Protein 5J0F (pdb70)

InterPro domains:
  IPR001424 Superoxide dismutase, copper/zinc binding domain [PF00080] (15-150)
  IPR001424 Superoxide dismutase, copper/zinc binding domain [PR00068] (45-67)
  IPR001424 Superoxide dismutase, copper/zinc binding domain [PR00068] (81-90)
  IPR001424 Superoxide dismutase, copper/zinc binding domain [PR00068] (100-122)
  IPR001424 Superoxide dismutase, copper/zinc binding domain [PR00068] (125-151)
  IPR001424 Superoxide dismutase, copper/zinc binding domain [cd00305] (3-147)
  IPR018152 Superoxide dismutase, copper/zinc, binding site [PS00087] (45-55)
  IPR018152 Superoxide dismutase, copper/zinc, binding site [PS00332] (139-150)
  IPR024134 Superoxide dismutase (Cu/Zn) / superoxide dismutase copper chaperone [PTHR10003] (2-152)
  IPR036423 Superoxide dismutase-like, copper/zinc binding domain superfamily [G3DSA:2.60.40.200] (2-154)
  IPR036423 Superoxide dismutase-like, copper/zinc binding domain superfamily [SSF49329] (3-153)

Radius of gyration: 18.08 Å; Cα contacts (8 Å, |Δi|>4): 671; chains: 2; bounding box: 36×38×57 Å

GO terms:
  GO:0004784 superoxide dismutase activity (F, IDA)
  GO:0019430 removal of superoxide radicals (P, IDA)
  GO:0042803 protein homodimerization activity (F, IPI)
  GO:0005737 cytoplasm (C, IDA)
  GO:0005634 nucleus (C, IDA)
  GO:0043087 regulation of GTPase activity (P, IDA)
  GO:0031267 small GTPase binding (F, IDA)
  GO:0032930 positive regulation of superoxide anion generation (P, IDA)
  GO:0072593 reactive oxygen species metabolic process (P, IDA)
  GO:0005515 protein binding (F, IPI)
  GO:0005758 mitochondrial intermembrane space (C, IDA)
  GO:0005829 cytosol (C, TAS)
  GO:0005739 mitochondrion (C, HTP)
  GO:0005576 extracellular region (C, TAS)
  GO:0005758 mitochondrial intermembrane space (C, TAS)
  GO:0042802 identical protein binding (F, IPI)
  GO:0006801 superoxide metabolic process (P, IDA)
  GO:1902177 positive regulation of oxidative stress-induced intrinsic apoptotic signaling pathway (P, IMP)
  GO:0005654 nucleoplasm (C, IDA)
  GO:0005829 cytosol (C, IDA)

Foldseek 3Di:
DKFFFKFFAAQQQKTWDKGKDLVAFCADDRHQQQFKKWKFQDADDDPDTDIWIFGWHWDDDDDQKTKTKTWTDDPDQWTWIKIWIDDHHSGMIIITIMIGDGHGHIMGIITPPD/DWWPFWFFAAQQQKTWDKDKALPAFCADPRHLQQFKKWKFQDADDDDVTFIWIFGWHWDDDDPFKTKTKTWTDGPDQWTWIWIWIDGHGNGIIIITIMIGPGHGHIITITGPPD

Structure (mmCIF, N/CA/C/O backbone):
data_5J0F
#
_entry.id   5J0F
#
_cell.length_a   71.720
_cell.length_b   71.720
_cell.length_c   69.510
_cell.angle_alpha   90.000
_cell.angle_beta   90.000
_cell.angle_gamma   120.000
#
_symmetry.space_group_name_H-M   'P 65'
#
loop_
_entity.id
_entity.type
_entity.pdbx_description
1 polymer 'Superoxide dismutase [Cu-Zn],OXIDOREDUCTASE,Superoxide dismutase [Cu-Zn]'
2 non-polymer GLYCEROL
3 water water
#
loop_
_atom_site.group_PDB
_atom_site.id
_atom_site.type_symbol
_atom_site.label_atom_id
_atom_site.label_alt_id
_atom_site.label_comp_id
_atom_site.label_asym_id
_atom_site.label_entity_id
_atom_site.label_seq_id
_atom_site.pdbx_PDB_ins_code
_atom_site.Cartn_x
_atom_site.Cartn_y
_atom_site.Cartn_z
_atom_site.occupancy
_atom_site.B_iso_or_equiv
_atom_site.auth_seq_id
_atom_site.auth_comp_id
_atom_site.auth_asym_id
_atom_site.auth_atom_id
_atom_site.pdbx_PDB_model_num
ATOM 1 N N . ALA A 1 1 ? 35.757 5.722 -7.644 1.00 12.89 1 ALA A N 1
ATOM 2 C CA . ALA A 1 1 ? 35.664 4.444 -6.886 1.00 11.36 1 ALA A CA 1
ATOM 3 C C . ALA A 1 1 ? 34.203 4.035 -6.797 1.00 11.37 1 ALA A C 1
ATOM 4 O O . ALA A 1 1 ? 33.332 4.864 -7.100 1.00 13.87 1 ALA A O 1
ATOM 6 N N . GLY A 1 2 ? 33.909 2.827 -6.336 1.00 10.68 2 GLY A N 1
ATOM 7 C CA . GLY A 1 2 ? 32.604 2.4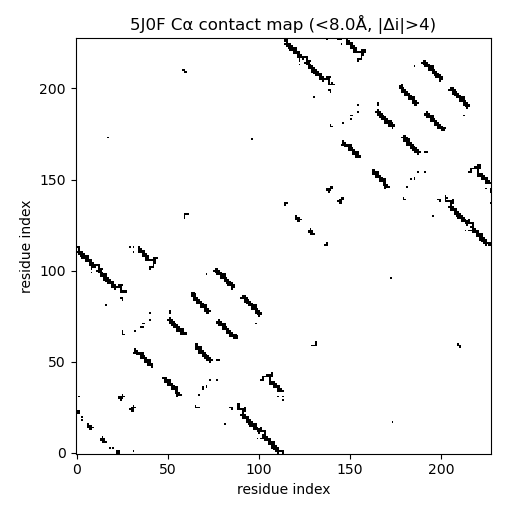64 -5.884 1.00 11.60 2 GLY A CA 1
ATOM 8 C C . GLY A 1 2 ? 32.006 1.238 -6.497 1.00 10.61 2 GLY A C 1
ATOM 9 O O . GLY A 1 2 ? 30.977 0.749 -6.001 1.00 11.64 2 GLY A O 1
ATOM 10 N N . ASP A 1 3 ? 32.556 0.705 -7.601 1.00 11.48 3 ASP A N 1
ATOM 11 C CA . ASP A 1 3 ? 31.993 -0.478 -8.168 1.00 12.21 3 ASP A CA 1
ATOM 12 C C . ASP A 1 3 ? 32.239 -1.658 -7.212 1.00 12.69 3 ASP A C 1
ATOM 13 O O . ASP A 1 3 ? 33.373 -1.866 -6.790 1.00 15.70 3 ASP A O 1
ATOM 18 N N . LEU A 1 4 ? 31.172 -2.371 -6.860 1.00 11.00 4 LEU A N 1
ATOM 19 C CA . LEU A 1 4 ? 31.243 -3.529 -5.969 1.00 11.86 4 LEU A CA 1
ATOM 20 C C . LEU A 1 4 ? 30.718 -4.788 -6.641 1.00 12.83 4 LEU A C 1
ATOM 21 O O . LEU A 1 4 ? 30.315 -5.701 -5.955 1.00 15.52 4 LEU A O 1
ATOM 26 N N . GLY A 1 5 ? 30.683 -4.839 -7.943 1.00 12.77 5 GLY A N 1
ATOM 27 C CA . GLY A 1 5 ? 30.281 -6.022 -8.658 1.00 14.06 5 GLY A CA 1
ATOM 28 C C . GLY A 1 5 ? 28.789 -6.291 -8.595 1.00 13.40 5 GLY A C 1
ATOM 29 O O . GLY A 1 5 ? 27.992 -5.360 -8.668 1.00 13.43 5 GLY A O 1
ATOM 30 N N . ASN A 1 6 ? 28.426 -7.548 -8.549 1.00 13.82 6 ASN A N 1
ATOM 31 C CA . ASN A 1 6 ? 27.093 -7.966 -8.409 1.00 13.03 6 ASN A CA 1
ATOM 32 C C . ASN A 1 6 ? 26.913 -8.786 -7.136 1.00 14.87 6 ASN A C 1
ATOM 33 O O . ASN A 1 6 ? 27.882 -9.465 -6.679 1.00 20.62 6 ASN A O 1
ATOM 38 N N . VAL A 1 7 ? 25.732 -8.709 -6.529 1.00 13.25 7 VAL A N 1
ATOM 39 C CA . VAL A 1 7 ? 25.334 -9.649 -5.487 1.00 14.05 7 VAL A CA 1
ATOM 40 C C . VAL A 1 7 ? 24.387 -10.692 -6.088 1.00 13.56 7 VAL A C 1
ATOM 41 O O . VAL A 1 7 ? 23.754 -10.421 -7.081 1.00 17.19 7 VAL A O 1
ATOM 45 N N . THR A 1 8 ? 24.253 -11.820 -5.444 1.00 13.99 8 THR A N 1
ATOM 46 C CA . THR A 1 8 ? 23.422 -12.900 -5.961 1.00 13.85 8 THR A CA 1
ATOM 47 C C . THR A 1 8 ? 22.338 -13.191 -4.941 1.00 13.32 8 THR A C 1
ATOM 48 O O . THR A 1 8 ? 22.619 -13.472 -3.769 1.00 14.57 8 THR A O 1
ATOM 52 N N . ALA A 1 9 ? 21.090 -13.039 -5.373 1.00 13.45 9 ALA A N 1
ATOM 53 C CA . ALA A 1 9 ? 19.948 -13.396 -4.549 1.00 13.06 9 ALA A CA 1
ATOM 54 C C . ALA A 1 9 ? 19.544 -14.815 -4.864 1.00 13.91 9 ALA A C 1
ATOM 55 O O . ALA A 1 9 ? 19.462 -15.215 -6.041 1.00 15.45 9 ALA A O 1
ATOM 57 N N . ASP A 1 10 ? 19.203 -15.553 -3.822 1.00 14.64 10 ASP A N 1
ATOM 58 C CA . ASP A 1 10 ? 18.696 -16.937 -3.949 1.00 15.30 10 ASP A CA 1
ATOM 59 C C . ASP A 1 10 ? 17.217 -16.949 -4.229 1.00 16.63 10 ASP A C 1
ATOM 60 O O . ASP A 1 10 ? 16.585 -15.946 -4.468 1.00 17.81 10 ASP A O 1
ATOM 65 N N . LYS A 1 11 ? 16.650 -18.164 -4.267 1.00 17.70 11 LYS A N 1
ATOM 66 C CA . LYS A 1 11 ? 15.268 -18.308 -4.589 1.00 22.43 11 LYS A CA 1
ATOM 67 C C . LYS A 1 11 ? 14.339 -17.719 -3.580 1.00 22.94 11 LYS A C 1
ATOM 68 O O . LYS A 1 11 ? 13.161 -17.443 -3.881 1.00 29.42 11 LYS A O 1
ATOM 74 N N . ASP A 1 12 ? 14.858 -17.533 -2.363 1.00 19.28 12 ASP A N 1
ATOM 75 C CA . ASP A 1 12 ? 14.130 -16.830 -1.285 1.00 20.53 12 ASP A CA 1
ATOM 76 C C . ASP A 1 12 ? 14.252 -15.318 -1.340 1.00 20.55 12 ASP A C 1
ATOM 77 O O . ASP A 1 12 ? 13.654 -14.622 -0.550 1.00 23.02 12 ASP A O 1
ATOM 82 N N . GLY A 1 13 ? 14.967 -14.805 -2.329 1.00 18.57 13 GLY A N 1
ATOM 83 C CA . GLY A 1 13 ? 15.201 -13.378 -2.480 1.00 18.12 13 GLY A CA 1
ATOM 84 C C . GLY A 1 13 ? 16.213 -12.746 -1.557 1.00 16.12 13 GLY A C 1
ATOM 85 O O . GLY A 1 13 ? 16.261 -11.546 -1.459 1.00 15.86 13 GLY A O 1
ATOM 86 N N . VAL A 1 14 ? 17.065 -13.610 -0.950 1.00 13.95 14 VAL A N 1
ATOM 87 C CA . VAL A 1 14 ? 18.105 -13.171 -0.026 1.00 14.10 14 VAL A CA 1
ATOM 88 C C . VAL A 1 14 ? 19.432 -13.196 -0.701 1.00 13.19 14 VAL A C 1
ATOM 89 O O . VAL A 1 14 ? 19.817 -14.200 -1.279 1.00 13.91 14 VAL A O 1
ATOM 93 N N . ALA A 1 15 ? 20.129 -12.061 -0.633 1.00 13.84 15 ALA A N 1
ATOM 94 C CA . ALA A 1 15 ? 21.553 -11.963 -1.073 1.00 13.37 15 ALA A CA 1
ATOM 95 C C . ALA A 1 15 ? 22.422 -11.736 0.140 1.00 13.60 15 ALA A C 1
ATOM 96 O O . ALA A 1 15 ? 22.342 -10.694 0.764 1.00 17.73 15 ALA A O 1
ATOM 98 N N . ASP A 1 16 ? 23.277 -12.678 0.468 1.00 14.49 16 ASP A N 1
ATOM 99 C CA . ASP A 1 16 ? 24.278 -12.532 1.460 1.00 13.20 16 ASP A CA 1
ATOM 100 C C . ASP A 1 16 ? 25.497 -11.967 0.801 1.00 13.73 16 ASP A C 1
ATOM 101 O O . ASP A 1 16 ? 25.921 -12.422 -0.228 1.00 17.67 16 ASP A O 1
ATOM 106 N N . VAL A 1 17 ? 26.103 -10.975 1.427 1.00 11.91 17 VAL A N 1
ATOM 107 C CA . VAL A 1 17 ? 27.189 -10.204 0.868 1.00 12.11 17 VAL A CA 1
ATOM 108 C C . VAL A 1 17 ? 28.390 -10.373 1.688 1.00 11.66 17 VAL A C 1
ATOM 109 O O . VAL A 1 17 ? 28.400 -10.145 2.896 1.00 11.63 17 VAL A O 1
ATOM 113 N N . SER A 1 18 ? 29.423 -10.658 0.955 1.00 15.27 18 SER A N 1
ATOM 114 C CA . SER A 1 18 ? 30.653 -10.714 1.553 1.00 15.35 18 SER A CA 1
ATOM 115 C C . SER A 1 18 ? 31.738 -10.330 0.475 1.00 16.26 18 SER A C 1
ATOM 116 O O . SER A 1 18 ? 32.013 -11.117 -0.464 1.00 21.01 18 SER A O 1
ATOM 119 N N . ILE A 1 19 ? 32.348 -9.179 0.556 1.00 13.61 19 ILE A N 1
ATOM 120 C CA . ILE A 1 19 ? 33.205 -8.613 -0.520 1.00 14.31 19 ILE A CA 1
ATOM 121 C C . ILE A 1 19 ? 34.450 -8.016 0.317 1.00 13.64 19 ILE A C 1
ATOM 122 O O . ILE A 1 19 ? 34.344 -7.504 1.493 1.00 15.15 19 ILE A O 1
ATOM 127 N N . GLU A 1 20 ? 35.628 -7.936 -0.286 1.00 13.89 20 GLU A N 1
ATOM 128 C CA . GLU A 1 20 ? 36.693 -6.996 0.080 1.00 14.16 20 GLU A CA 1
ATOM 129 C C . GLU A 1 20 ? 37.012 -6.141 -1.171 1.00 13.48 20 GLU A C 1
ATOM 130 O O . GLU A 1 20 ? 37.095 -6.656 -2.279 1.00 16.90 20 GLU A O 1
ATOM 136 N N . ASP A 1 21 ? 37.148 -4.857 -0.955 1.00 11.46 21 ASP A N 1
ATOM 137 C CA . ASP A 1 21 ? 37.493 -3.943 -2.033 1.00 11.20 21 ASP A CA 1
ATOM 138 C C . ASP A 1 21 ? 38.551 -2.981 -1.524 1.00 10.69 21 ASP A C 1
ATOM 139 O O . ASP A 1 21 ? 38.444 -2.415 -0.439 1.00 12.37 21 ASP A O 1
ATOM 144 N N . SER A 1 22 ? 39.532 -2.708 -2.396 1.00 12.28 22 SER A N 1
ATOM 145 C CA . SER A 1 22 ? 40.643 -1.804 -2.033 1.00 12.43 22 SER A CA 1
ATOM 146 C C . SER A 1 22 ? 40.714 -0.529 -2.873 1.00 10.93 22 SER A C 1
ATOM 147 O O . SER A 1 22 ? 41.648 0.239 -2.736 1.00 12.52 22 SER A O 1
ATOM 150 N N . VAL A 1 23 ? 39.701 -0.312 -3.717 1.00 10.21 23 VAL A N 1
ATOM 151 C CA . VAL A 1 23 ? 39.563 0.907 -4.442 1.00 9.96 23 VAL A CA 1
ATOM 152 C C . VAL A 1 23 ? 38.780 1.919 -3.644 1.00 9.96 23 VAL A C 1
ATOM 153 O O . VAL A 1 23 ? 39.181 3.073 -3.558 1.00 12.90 23 VAL A O 1
ATOM 157 N N . ILE A 1 24 ? 37.678 1.502 -3.008 1.00 9.89 24 ILE A N 1
ATOM 158 C CA . ILE A 1 24 ? 36.991 2.336 -2.053 1.00 9.75 24 ILE A CA 1
ATOM 159 C C . ILE A 1 24 ? 37.811 2.499 -0.755 1.00 10.06 24 ILE A C 1
ATOM 160 O O . ILE A 1 24 ? 38.703 1.685 -0.440 1.00 10.94 24 ILE A O 1
ATOM 165 N N . SER A 1 25 ? 37.508 3.562 -0.014 1.00 8.93 25 SER A N 1
ATOM 166 C CA . SER A 1 25 ? 38.090 3.811 1.289 1.00 8.85 25 SER A CA 1
ATOM 167 C C . SER A 1 25 ? 37.032 4.426 2.211 1.00 9.03 25 SER A C 1
ATOM 168 O O . SER A 1 25 ? 36.133 5.118 1.709 1.00 9.54 25 SER A O 1
ATOM 171 N N . LEU A 1 26 ? 37.170 4.199 3.508 1.00 10.17 26 LEU A N 1
ATOM 172 C CA . LEU A 1 26 ? 36.373 4.916 4.518 1.00 10.37 26 LEU A CA 1
ATOM 173 C C . LEU A 1 26 ? 37.148 6.093 5.108 1.00 11.70 26 LEU A C 1
ATOM 174 O O . LEU A 1 26 ? 36.668 6.662 6.083 1.00 15.37 26 LEU A O 1
ATOM 179 N N . SER A 1 27 ? 38.316 6.420 4.532 1.00 11.94 27 SER A N 1
ATOM 180 C CA . SER A 1 27 ? 39.236 7.358 5.087 1.00 13.19 27 SER A CA 1
ATOM 181 C C . SER A 1 27 ? 39.923 8.078 3.966 1.00 15.03 27 SER A C 1
ATOM 182 O O . SER A 1 27 ? 39.539 7.980 2.825 1.00 12.77 27 SER A O 1
ATOM 185 N N . GLY A 1 28 ? 41.006 8.781 4.279 1.00 19.29 28 GLY A N 1
ATOM 186 C CA . GLY A 1 28 ? 41.762 9.535 3.297 1.00 17.65 28 GLY A CA 1
ATOM 187 C C . GLY A 1 28 ? 40.918 10.684 2.781 1.00 16.47 28 GLY A C 1
ATOM 188 O O . GLY A 1 28 ? 40.042 11.135 3.483 1.00 19.98 28 GLY A O 1
ATOM 189 N N . ASP A 1 29 ? 41.206 11.213 1.575 1.00 15.91 29 ASP A N 1
ATOM 190 C CA . ASP A 1 29 ? 40.503 12.375 1.075 1.00 17.38 29 ASP A CA 1
ATOM 191 C C . ASP A 1 29 ? 39.380 12.111 0.166 1.00 17.40 29 ASP A C 1
ATOM 192 O O . ASP A 1 29 ? 38.812 13.037 -0.292 1.00 19.90 29 ASP A O 1
ATOM 197 N N . HIS A 1 30 ? 39.023 10.832 -0.085 1.00 15.32 30 HIS A N 1
ATOM 198 C CA . HIS A 1 30 ? 37.985 10.400 -1.031 1.00 13.47 30 HIS A CA 1
ATOM 199 C C . HIS A 1 30 ? 37.092 9.289 -0.363 1.00 13.17 30 HIS A C 1
ATOM 200 O O . HIS A 1 30 ? 36.591 8.358 -0.973 1.00 15.68 30 HIS A O 1
ATOM 207 N N . SER A 1 31 ? 36.815 9.451 0.909 1.00 11.48 31 SER A N 1
ATOM 208 C CA . SER A 1 31 ? 36.008 8.525 1.676 1.00 11.61 31 SER A CA 1
ATOM 209 C C . SER A 1 31 ? 34.612 8.370 1.102 1.00 11.96 31 SER A C 1
ATOM 210 O O . SER A 1 31 ? 33.958 9.352 0.690 1.00 12.49 31 SER A O 1
ATOM 213 N N . ILE A 1 32 ? 34.061 7.139 1.138 1.00 10.45 32 ILE A N 1
ATOM 214 C CA . ILE A 1 32 ? 32.693 6.898 0.746 1.00 9.90 32 ILE A CA 1
ATOM 215 C C . ILE A 1 32 ? 31.660 7.171 1.871 1.00 9.40 32 ILE A C 1
ATOM 216 O O . ILE A 1 32 ? 30.477 7.033 1.634 1.00 9.51 32 ILE A O 1
ATOM 221 N N . ILE A 1 33 ? 32.117 7.558 3.049 1.00 9.47 33 ILE A N 1
ATOM 222 C CA . ILE A 1 33 ? 31.174 7.930 4.092 1.00 10.22 33 ILE A CA 1
ATOM 223 C C . ILE A 1 33 ? 30.317 9.078 3.575 1.00 9.54 33 ILE A C 1
ATOM 224 O O . ILE A 1 33 ? 30.792 10.061 3.043 1.00 10.85 33 ILE A O 1
ATOM 229 N N . GLY A 1 34 ? 28.998 8.931 3.721 1.00 9.04 34 GLY A N 1
ATOM 230 C CA . GLY A 1 34 ? 28.069 9.923 3.219 1.00 9.86 34 GLY A CA 1
ATOM 231 C C . GLY A 1 34 ? 27.610 9.719 1.777 1.00 9.08 34 GLY A C 1
ATOM 232 O O . GLY A 1 34 ? 26.746 10.446 1.334 1.00 10.26 34 GLY A O 1
ATOM 233 N N . ARG A 1 35 ? 28.226 8.768 1.072 1.00 8.95 35 ARG A N 1
ATOM 234 C CA . ARG A 1 35 ? 27.742 8.394 -0.233 1.00 8.94 35 ARG A CA 1
ATOM 235 C C . ARG A 1 35 ? 26.599 7.432 -0.124 1.00 8.82 35 ARG A C 1
ATOM 236 O O . ARG A 1 35 ? 26.416 6.760 0.884 1.00 10.27 35 ARG A O 1
ATOM 244 N N . THR A 1 36 ? 25.846 7.247 -1.211 1.00 9.33 36 THR A N 1
ATOM 245 C CA . THR A 1 36 ? 24.705 6.350 -1.260 1.00 9.37 36 THR A CA 1
ATOM 246 C C . THR A 1 36 ? 25.093 5.023 -1.917 1.00 9.31 36 THR A C 1
ATOM 247 O O . THR A 1 36 ? 25.594 5.002 -3.034 1.00 11.01 36 THR A O 1
ATOM 251 N N . LEU A 1 37 ? 24.865 3.945 -1.188 1.00 8.51 37 LEU A N 1
ATOM 252 C CA . LEU A 1 37 ? 24.982 2.596 -1.687 1.00 8.53 37 LEU A CA 1
ATOM 253 C C . LEU A 1 37 ? 23.684 2.246 -2.439 1.00 9.25 37 LEU A C 1
ATOM 254 O O . LEU A 1 37 ? 22.581 2.465 -1.909 1.00 10.05 37 LEU A O 1
ATOM 259 N N . VAL A 1 38 ? 23.813 1.613 -3.607 1.00 9.26 38 VAL A N 1
ATOM 260 C CA . VAL A 1 38 ? 22.684 1.224 -4.404 1.00 10.29 38 VAL A CA 1
ATOM 261 C C . VAL A 1 38 ? 22.761 -0.258 -4.832 1.00 10.59 38 VAL A C 1
ATOM 262 O O . VAL A 1 38 ? 23.860 -0.786 -5.094 1.00 11.62 38 VAL A O 1
ATOM 266 N N . VAL A 1 39 ? 21.588 -0.853 -4.932 1.00 11.03 39 VAL A N 1
ATOM 267 C CA . VAL A 1 39 ? 21.443 -2.160 -5.536 1.00 12.03 39 VAL A CA 1
ATOM 268 C C . VAL A 1 39 ? 20.357 -2.065 -6.595 1.00 11.99 39 VAL A C 1
ATOM 269 O O . VAL A 1 39 ? 19.281 -1.507 -6.396 1.00 12.38 39 VAL A O 1
ATOM 273 N N . HIS A 1 40 ? 20.638 -2.649 -7.766 1.00 12.52 40 HIS A N 1
ATOM 274 C CA . HIS A 1 40 ? 19.586 -2.712 -8.798 1.00 14.11 40 HIS A CA 1
ATOM 275 C C . HIS A 1 40 ? 18.540 -3.720 -8.353 1.00 17.26 40 HIS A C 1
ATOM 276 O O . HIS A 1 40 ? 18.891 -4.883 -8.107 1.00 17.70 40 HIS A O 1
ATOM 283 N N . GLU A 1 41 ? 17.264 -3.341 -8.408 1.00 16.46 41 GLU A N 1
ATOM 284 C CA . GLU A 1 41 ? 16.218 -4.288 -8.143 1.00 17.53 41 GLU A CA 1
ATOM 285 C C . GLU A 1 41 ? 15.963 -5.223 -9.311 1.00 18.85 41 GLU A C 1
ATOM 286 O O . GLU A 1 41 ? 15.490 -6.329 -9.113 1.00 19.23 41 GLU A O 1
ATOM 292 N N . LYS A 1 42 ? 16.248 -4.819 -10.541 1.00 18.32 42 LYS A N 1
ATOM 293 C CA . LYS A 1 42 ? 16.094 -5.738 -11.689 1.00 19.96 42 LYS A CA 1
ATOM 294 C C . LYS A 1 42 ? 17.323 -6.666 -11.662 1.00 19.02 42 LYS A C 1
ATOM 295 O O . LYS A 1 42 ? 18.463 -6.208 -11.518 1.00 21.84 42 LYS A O 1
ATOM 301 N N . ALA A 1 43 ? 17.047 -7.948 -11.886 1.00 19.68 43 ALA A N 1
ATOM 302 C CA . ALA A 1 43 ? 18.108 -8.944 -11.979 1.00 20.45 43 ALA A CA 1
ATOM 303 C C . ALA A 1 43 ? 18.763 -8.842 -13.362 1.00 21.71 43 ALA A C 1
ATOM 304 O O . ALA A 1 43 ? 18.085 -8.538 -14.341 1.00 24.76 43 ALA A O 1
ATOM 306 N N . GLY A 1 44 ? 20.081 -9.057 -13.428 1.00 21.32 44 GLY A N 1
ATOM 307 C CA . GLY A 1 44 ? 20.814 -9.065 -14.671 1.00 25.87 44 GLY A CA 1
ATOM 308 C C . GLY A 1 44 ? 21.138 -7.679 -15.194 1.00 26.46 44 GLY A C 1
ATOM 309 O O . GLY A 1 44 ? 20.990 -6.668 -14.484 1.00 31.02 44 GLY A O 1
ATOM 310 N N . ALA A 1 45 ? 21.583 -7.637 -16.444 1.00 29.78 45 ALA A N 1
ATOM 311 C CA . ALA A 1 45 ? 22.289 -6.476 -17.004 1.00 33.04 45 ALA A CA 1
ATOM 312 C C . ALA A 1 45 ? 21.379 -5.436 -17.648 1.00 35.34 45 ALA A C 1
ATOM 313 O O . ALA A 1 45 ? 21.870 -4.386 -18.106 1.00 38.49 45 ALA A O 1
ATOM 315 N N . GLY A 1 46 ? 20.067 -5.710 -17.672 1.00 38.48 46 GLY A N 1
ATOM 316 C CA . GLY A 1 46 ? 19.109 -4.893 -18.465 1.00 29.93 46 GLY A CA 1
ATOM 317 C C . GLY A 1 46 ? 18.943 -3.482 -17.911 1.00 34.86 46 GLY A C 1
ATOM 318 O O . GLY A 1 46 ? 19.144 -3.222 -16.701 1.00 33.26 46 GLY A O 1
ATOM 319 N N . ALA A 1 47 ? 18.598 -2.535 -18.785 1.00 34.83 47 ALA A N 1
ATOM 320 C CA . ALA A 1 47 ? 18.366 -1.119 -18.412 1.00 33.60 47 ALA A CA 1
ATOM 321 C C . ALA A 1 47 ? 17.021 -0.981 -17.695 1.00 33.76 47 ALA A C 1
ATOM 322 O O . ALA A 1 47 ? 16.172 -1.910 -17.781 1.00 38.19 47 ALA A O 1
ATOM 324 N N . GLY A 1 48 ? 16.837 0.148 -16.984 1.00 38.94 48 GLY A N 1
ATOM 325 C CA . GLY A 1 48 ? 15.526 0.500 -16.396 1.00 43.87 48 GLY A CA 1
ATOM 326 C C . GLY A 1 48 ? 15.218 -0.085 -15.029 1.00 32.45 48 GLY A C 1
ATOM 327 O O . GLY A 1 48 ? 14.066 -0.114 -14.572 1.00 37.85 48 GLY A O 1
ATOM 328 N N . SER A 1 49 ? 16.249 -0.538 -14.335 1.00 29.03 49 SER A N 1
ATOM 329 C CA . SER A 1 49 ? 16.049 -1.014 -13.012 1.00 25.58 49 SER A CA 1
ATOM 330 C C . SER A 1 49 ? 15.598 0.050 -12.026 1.00 21.42 49 SER A C 1
ATOM 331 O O . SER A 1 49 ? 16.106 1.171 -11.913 1.00 27.58 49 SER A O 1
ATOM 334 N N . ARG A 1 50 ? 14.716 -0.322 -11.112 1.00 25.74 50 ARG A N 1
ATOM 335 C CA . ARG A 1 50 ? 14.527 0.539 -9.978 1.00 22.38 50 ARG A CA 1
ATOM 336 C C . ARG A 1 50 ? 15.739 0.311 -9.045 1.00 18.83 50 ARG A C 1
ATOM 337 O O . ARG A 1 50 ? 16.430 -0.725 -9.176 1.00 18.67 50 ARG A O 1
ATOM 345 N N . LEU A 1 51 ? 15.963 1.188 -8.088 1.00 18.36 51 LEU A N 1
ATOM 346 C CA . LEU A 1 51 ? 17.114 1.067 -7.146 1.00 15.61 51 LEU A CA 1
ATOM 347 C C . LEU A 1 51 ? 16.612 0.931 -5.749 1.00 16.01 51 LEU A C 1
ATOM 348 O O . LEU A 1 51 ? 15.677 1.675 -5.352 1.00 20.16 51 LEU A O 1
ATOM 353 N N . ALA A 1 52 ? 17.249 0.110 -4.931 1.00 13.03 52 ALA A N 1
ATOM 354 C CA . ALA A 1 52 ? 17.145 0.221 -3.447 1.00 13.05 52 ALA A CA 1
ATOM 355 C C . ALA A 1 52 ? 18.449 0.880 -3.048 1.00 11.88 52 ALA A C 1
ATOM 356 O O . ALA A 1 52 ? 19.500 0.666 -3.621 1.00 13.91 52 ALA A O 1
ATOM 358 N N . SER A 1 53 ? 18.379 1.717 -2.005 1.00 11.11 53 SER A N 1
ATOM 359 C CA . SER A 1 53 ? 19.509 2.562 -1.665 1.00 11.13 53 SER A CA 1
ATOM 360 C C . SER A 1 53 ? 19.540 2.905 -0.204 1.00 10.07 53 SER A C 1
ATOM 361 O O . SER A 1 53 ? 18.517 2.839 0.490 1.00 11.36 53 SER A O 1
ATOM 364 N N . GLY A 1 54 ? 20.688 3.341 0.252 1.00 10.48 54 GLY A N 1
ATOM 365 C CA . GLY A 1 54 ? 20.832 3.870 1.580 1.00 10.46 54 GLY A CA 1
ATOM 366 C C . GLY A 1 54 ? 22.154 4.623 1.680 1.00 9.26 54 GLY A C 1
ATOM 367 O O . GLY A 1 54 ? 23.131 4.257 1.070 1.00 9.77 54 GLY A O 1
ATOM 368 N N . VAL A 1 55 ? 22.159 5.625 2.547 1.00 9.13 55 VAL A N 1
ATOM 369 C CA . VAL A 1 55 ? 23.364 6.428 2.773 1.00 8.92 55 VAL A CA 1
ATOM 370 C C . VAL A 1 55 ? 24.320 5.696 3.705 1.00 8.55 55 VAL A C 1
ATOM 371 O O . VAL A 1 55 ? 23.911 5.116 4.710 1.00 10.25 55 VAL A O 1
ATOM 375 N N . ILE A 1 56 ? 25.594 5.715 3.381 1.00 8.47 56 ILE A N 1
ATOM 376 C CA . ILE A 1 56 ? 26.617 5.073 4.186 1.00 8.34 56 ILE A CA 1
ATOM 377 C C . ILE A 1 56 ? 26.941 5.972 5.399 1.00 8.98 56 ILE A C 1
ATOM 378 O O . ILE A 1 56 ? 27.476 7.078 5.243 1.00 10.80 56 ILE A O 1
ATOM 383 N N . GLY A 1 57 ? 26.545 5.530 6.581 1.00 8.46 57 GLY A N 1
ATOM 384 C CA . GLY A 1 57 ? 26.686 6.300 7.788 1.00 8.90 57 GLY A CA 1
ATOM 385 C C . GLY A 1 57 ? 27.801 5.778 8.662 1.00 10.03 57 GLY A C 1
ATOM 386 O O . GLY A 1 57 ? 28.080 4.575 8.740 1.00 13.13 57 GLY A O 1
ATOM 387 N N . ILE A 1 58 ? 28.446 6.664 9.382 1.00 9.90 58 ILE A N 1
ATOM 388 C CA . ILE A 1 58 ? 29.501 6.307 10.304 1.00 10.42 58 ILE A CA 1
ATOM 389 C C . ILE A 1 58 ? 28.947 5.555 11.454 1.00 10.75 58 ILE A C 1
ATOM 390 O O . ILE A 1 58 ? 27.922 5.944 12.085 1.00 13.31 58 ILE A O 1
ATOM 395 N N . ALA A 1 59 ? 29.638 4.511 11.848 1.00 12.23 59 ALA A N 1
ATOM 396 C CA . ALA A 1 59 ? 29.373 3.815 13.104 1.00 15.10 59 ALA A CA 1
ATOM 397 C C . ALA A 1 59 ? 30.598 3.986 14.050 1.00 16.39 59 ALA A C 1
ATOM 398 O O . ALA A 1 59 ? 31.693 4.017 13.576 1.00 20.00 59 ALA A O 1
ATOM 400 N N . GLN A 1 60 ? 30.373 4.193 15.335 1.00 20.06 60 GLN A N 1
ATOM 401 C CA . GLN A 1 60 ? 31.559 4.200 16.305 1.00 22.56 60 GLN A CA 1
ATOM 402 C C . GLN A 1 60 ? 32.542 2.970 16.150 1.00 28.99 60 GLN A C 1
ATOM 403 O O . GLN A 1 60 ? 32.165 1.833 16.082 1.00 28.63 60 GLN A O 1
ATOM 409 N N . ALA A 1 61 ? 33.832 3.285 16.039 1.00 29.73 61 ALA A N 1
ATOM 410 C CA . ALA A 1 61 ? 34.871 2.211 15.958 1.00 28.09 61 ALA A CA 1
ATOM 411 C C . ALA A 1 61 ? 36.104 2.531 16.839 1.00 41.43 61 ALA A C 1
ATOM 412 O O . ALA A 1 61 ? 35.932 3.006 17.969 1.00 51.60 61 ALA A O 1
ATOM 414 N N . GLY A 1 62 ? 37.329 2.246 16.329 1.00 60.75 62 GLY A N 1
ATOM 415 C CA . GLY A 1 62 ? 38.630 2.565 17.000 1.00 64.64 62 GLY A CA 1
ATOM 416 C C . GLY A 1 62 ? 39.474 3.689 16.357 1.00 73.03 62 GLY A C 1
ATOM 417 O O . GLY A 1 62 ? 38.947 4.806 16.114 1.00 80.76 62 GLY A O 1
ATOM 418 N N . ALA A 1 63 ? 40.745 3.358 16.035 1.00 65.88 63 ALA A N 1
ATOM 419 C CA . ALA A 1 63 ? 41.917 4.299 15.902 1.00 48.98 63 ALA A CA 1
ATOM 420 C C . ALA A 1 63 ? 42.753 4.032 14.622 1.00 44.12 63 ALA A C 1
ATOM 421 O O . ALA A 1 63 ? 43.578 3.088 14.562 1.00 55.26 63 ALA A O 1
ATOM 423 N N . GLY A 1 64 ? 42.556 4.878 13.615 1.00 34.01 64 GLY A N 1
ATOM 424 C CA . GLY A 1 64 ? 42.869 4.523 12.229 1.00 35.88 64 GLY A CA 1
ATOM 425 C C . GLY A 1 64 ? 41.835 3.584 11.655 1.00 28.74 64 GLY A C 1
ATOM 426 O O . GLY A 1 64 ? 41.814 3.425 10.408 1.00 36.24 64 GLY A O 1
ATOM 427 N N . ALA A 1 65 ? 40.948 2.968 12.519 1.00 28.40 65 ALA A N 1
ATOM 428 C CA . ALA A 1 65 ? 39.880 2.112 12.031 1.00 24.29 65 ALA A CA 1
ATOM 429 C C . ALA A 1 65 ? 38.618 2.879 11.885 1.00 20.82 65 ALA A C 1
ATOM 430 O O . ALA A 1 65 ? 38.353 3.873 12.579 1.00 22.07 65 ALA A O 1
ATOM 432 N N . THR A 1 66 ? 37.781 2.328 11.020 1.00 20.06 66 THR A N 1
ATOM 433 C CA . THR A 1 66 ? 36.513 2.985 10.718 1.00 16.60 66 THR A CA 1
ATOM 434 C C . THR A 1 66 ? 35.532 1.880 10.404 1.00 12.06 66 THR A C 1
ATOM 435 O O . THR A 1 66 ? 35.846 0.907 9.728 1.00 12.67 66 THR A O 1
ATOM 439 N N . LYS A 1 67 ? 34.309 2.109 10.830 1.00 13.15 67 LYS A N 1
ATOM 440 C CA . LYS A 1 67 ? 33.194 1.248 10.515 1.00 13.24 67 LYS A CA 1
ATOM 441 C C . LYS A 1 67 ? 32.064 2.114 10.031 1.00 11.51 67 LYS A C 1
ATOM 442 O O . LYS A 1 67 ? 31.886 3.208 10.543 1.00 14.49 67 LYS A O 1
ATOM 448 N N . ALA A 1 68 ? 31.259 1.586 9.108 1.00 10.33 68 ALA A N 1
ATOM 449 C CA . ALA A 1 68 ? 30.129 2.311 8.575 1.00 9.94 68 ALA A CA 1
ATOM 450 C C . ALA A 1 68 ? 29.022 1.312 8.228 1.00 9.35 68 ALA A C 1
ATOM 451 O O . ALA A 1 68 ? 29.264 0.128 8.116 1.00 10.28 68 ALA A O 1
ATOM 453 N N . VAL A 1 69 ? 27.813 1.815 8.077 1.00 9.46 69 VAL A N 1
ATOM 454 C CA . VAL A 1 69 ? 26.655 0.994 7.829 1.00 9.37 69 VAL A CA 1
ATOM 455 C C . VAL A 1 69 ? 25.716 1.730 6.869 1.00 8.62 69 VAL A C 1
ATOM 456 O O . VAL A 1 69 ? 25.474 2.920 7.037 1.00 9.58 69 VAL A O 1
ATOM 460 N N . ALA A 1 70 ? 25.189 1.013 5.883 1.00 8.95 70 ALA A N 1
ATOM 461 C CA . ALA A 1 70 ? 24.116 1.519 5.019 1.00 8.79 70 ALA A CA 1
ATOM 462 C C . ALA A 1 70 ? 22.900 0.654 5.248 1.00 9.08 70 ALA A C 1
ATOM 463 O O . ALA A 1 70 ? 22.962 -0.584 5.115 1.00 9.94 70 ALA A O 1
ATOM 465 N N . VAL A 1 71 ? 21.762 1.300 5.498 1.00 10.06 71 VAL A N 1
ATOM 466 C CA . VAL A 1 71 ? 20.469 0.648 5.588 1.00 10.73 71 VAL A CA 1
ATOM 467 C C . VAL A 1 71 ? 19.797 0.831 4.247 1.00 10.32 71 VAL A C 1
ATOM 468 O O . VAL A 1 71 ? 19.490 1.944 3.828 1.00 12.13 71 VAL A O 1
ATOM 472 N N . LEU A 1 72 ? 19.625 -0.263 3.506 1.00 12.64 72 LEU A N 1
ATOM 473 C CA . LEU A 1 72 ? 19.054 -0.188 2.163 1.00 13.01 72 LEU A CA 1
ATOM 474 C C . LEU A 1 72 ? 17.555 -0.305 2.230 1.00 13.59 72 LEU A C 1
ATOM 475 O O . LEU A 1 72 ? 17.013 -1.161 2.915 1.00 15.26 72 LEU A O 1
ATOM 480 N N . LYS A 1 73 ? 16.878 0.550 1.488 1.00 13.67 73 LYS A N 1
ATOM 481 C CA . LYS A 1 73 ? 15.429 0.516 1.372 1.00 16.05 73 LYS A CA 1
ATOM 482 C C . LYS A 1 73 ? 15.068 0.722 -0.065 1.00 15.95 73 LYS A C 1
ATOM 483 O O . LYS A 1 73 ? 15.622 1.589 -0.752 1.00 15.64 73 LYS A O 1
ATOM 489 N N . GLY A 1 74 ? 14.191 -0.182 -0.537 1.00 19.43 74 GLY A N 1
ATOM 490 C CA . GLY A 1 74 ? 13.630 -0.110 -1.861 1.00 21.31 74 GLY A CA 1
ATOM 491 C C . GLY A 1 74 ? 12.154 -0.390 -1.817 1.00 23.55 74 GLY A C 1
ATOM 492 O O . GLY A 1 74 ? 11.474 -0.203 -0.774 1.00 35.82 74 GLY A O 1
ATOM 493 N N . ASP A 1 75 ? 11.650 -0.769 -2.986 1.00 24.52 75 ASP A N 1
ATOM 494 C CA . ASP A 1 75 ? 10.221 -1.027 -3.247 1.00 25.26 75 ASP A CA 1
ATOM 495 C C . ASP A 1 75 ? 9.797 -2.380 -2.655 1.00 32.68 75 ASP A C 1
ATOM 496 O O . ASP A 1 75 ? 10.580 -3.365 -2.612 1.00 30.09 75 ASP A O 1
ATOM 501 N N . GLY A 1 76 ? 8.544 -2.384 -2.213 1.00 39.56 76 GLY A N 1
ATOM 502 C CA . GLY A 1 76 ? 7.911 -3.562 -1.620 1.00 39.31 76 GLY A CA 1
ATOM 503 C C . GLY A 1 76 ? 8.824 -4.152 -0.553 1.00 31.50 76 GLY A C 1
ATOM 504 O O . GLY A 1 76 ? 9.229 -3.453 0.392 1.00 39.68 76 GLY A O 1
ATOM 505 N N . PRO A 1 77 ? 9.239 -5.406 -0.740 1.00 32.71 77 PRO A N 1
ATOM 506 C CA . PRO A 1 77 ? 9.969 -6.018 0.355 1.00 27.39 77 PRO A CA 1
ATOM 507 C C . PRO A 1 77 ? 11.510 -5.755 0.308 1.00 28.36 77 PRO A C 1
ATOM 508 O O . PRO A 1 77 ? 12.150 -6.327 1.134 1.00 27.97 77 PRO A O 1
ATOM 512 N N . VAL A 1 78 ? 12.072 -4.939 -0.588 1.00 28.43 78 VAL A N 1
ATOM 513 C CA . VAL A 1 78 ? 13.549 -4.853 -0.633 1.00 20.04 78 VAL A CA 1
ATOM 514 C C . VAL A 1 78 ? 14.106 -4.037 0.528 1.00 19.19 78 VAL A C 1
ATOM 515 O O . VAL A 1 78 ? 13.819 -2.845 0.686 1.00 22.59 78 VAL A O 1
ATOM 519 N N . GLN A 1 79 ? 14.982 -4.674 1.287 1.00 16.62 79 GLN A N 1
ATOM 520 C CA . GLN A 1 79 ? 15.589 -4.023 2.409 1.00 17.09 79 GLN A CA 1
ATOM 521 C C . GLN A 1 79 ? 16.842 -4.790 2.814 1.00 13.75 79 GLN A C 1
ATOM 522 O O . GLN A 1 79 ? 16.919 -6.010 2.644 1.00 15.41 79 GLN A O 1
ATOM 528 N N . GLY A 1 80 ? 17.812 -4.104 3.370 1.00 12.51 80 GLY A N 1
ATOM 529 C CA . GLY A 1 80 ? 18.965 -4.763 3.895 1.00 14.59 80 GLY A CA 1
ATOM 530 C C . GLY A 1 80 ? 19.851 -3.903 4.719 1.00 10.85 80 GLY A C 1
ATOM 531 O O . GLY A 1 80 ? 19.563 -2.724 4.891 1.00 12.79 80 GLY A O 1
ATOM 532 N N . ILE A 1 81 ? 20.896 -4.488 5.248 1.00 10.80 81 ILE A N 1
ATOM 533 C CA . ILE A 1 81 ? 21.903 -3.799 6.063 1.00 10.93 81 ILE A CA 1
ATOM 534 C C . ILE A 1 81 ? 23.251 -4.259 5.557 1.00 10.35 81 ILE A C 1
ATOM 535 O O . ILE A 1 81 ? 23.531 -5.438 5.507 1.00 12.10 81 ILE A O 1
ATOM 540 N N . ILE A 1 82 ? 24.079 -3.300 5.173 1.00 8.76 82 ILE A N 1
ATOM 541 C CA . ILE A 1 82 ? 25.417 -3.544 4.683 1.00 8.81 82 ILE A CA 1
ATOM 542 C C . ILE A 1 82 ? 26.408 -2.802 5.548 1.00 8.31 82 ILE A C 1
ATOM 543 O O . ILE A 1 82 ? 26.329 -1.556 5.697 1.00 9.10 82 ILE A O 1
ATOM 548 N N . ASN A 1 83 ? 27.383 -3.517 6.088 1.00 8.34 83 ASN A N 1
ATOM 549 C CA . ASN A 1 83 ? 28.448 -3.030 6.917 1.00 8.52 83 ASN A CA 1
ATOM 550 C C . ASN A 1 83 ? 29.747 -2.852 6.092 1.00 8.76 83 ASN A C 1
ATOM 551 O O . ASN A 1 83 ? 30.012 -3.651 5.191 1.00 9.44 83 ASN A O 1
ATOM 556 N N . PHE A 1 84 ? 30.518 -1.835 6.482 1.00 9.19 84 PHE A N 1
ATOM 557 C CA . PHE A 1 84 ? 31.822 -1.560 5.896 1.00 9.48 84 PHE A CA 1
ATOM 558 C C . PHE A 1 84 ? 32.831 -1.418 7.026 1.00 9.65 84 PHE A C 1
ATOM 559 O O . PHE A 1 84 ? 32.551 -0.734 8.012 1.00 11.41 84 PHE A O 1
ATOM 567 N N . GLU A 1 85 ? 33.995 -2.031 6.869 1.00 9.77 85 GLU A N 1
ATOM 568 C CA . GLU A 1 85 ? 35.026 -1.909 7.896 1.00 9.98 85 GLU A CA 1
ATOM 569 C C . GLU A 1 85 ? 36.382 -1.731 7.253 1.00 10.35 85 GLU A C 1
ATOM 570 O O . GLU A 1 85 ? 36.710 -2.427 6.312 1.00 11.39 85 GLU A O 1
ATOM 576 N N . GLN A 1 86 ? 37.215 -0.872 7.835 1.00 10.28 86 GLN A N 1
ATOM 577 C CA . GLN A 1 86 ? 38.535 -0.597 7.333 1.00 10.38 86 GLN A CA 1
ATOM 578 C C . GLN A 1 86 ? 39.480 -0.465 8.524 1.00 12.55 86 GLN A C 1
ATOM 579 O O . GLN A 1 86 ? 39.261 0.353 9.395 1.00 17.56 86 GLN A O 1
ATOM 585 N N . LYS A 1 87 ? 40.454 -1.323 8.607 1.00 14.44 87 LYS A N 1
ATOM 586 C CA . LYS A 1 87 ? 41.313 -1.424 9.752 1.00 16.22 87 LYS A CA 1
ATOM 587 C C . LYS A 1 87 ? 42.340 -0.350 9.786 1.00 17.44 87 LYS A C 1
ATOM 588 O O . LYS A 1 87 ? 42.799 0.018 10.846 1.00 21.77 87 LYS A O 1
ATOM 594 N N . GLU A 1 88 ? 42.803 0.116 8.634 1.00 18.13 88 GLU A N 1
ATOM 595 C CA . GLU A 1 88 ? 43.812 1.171 8.599 1.00 21.56 88 GLU A CA 1
ATOM 596 C C . GLU A 1 88 ? 43.519 2.130 7.478 1.00 17.60 88 GLU A C 1
ATOM 597 O O . GLU A 1 88 ? 42.802 1.846 6.538 1.00 15.59 88 GLU A O 1
ATOM 603 N N . SER A 1 89 ? 44.079 3.307 7.629 1.00 17.49 89 SER A N 1
ATOM 604 C CA . SER A 1 89 ? 43.832 4.419 6.737 1.00 17.53 89 SER A CA 1
ATOM 605 C C . SER A 1 89 ? 44.175 3.978 5.339 1.00 14.21 89 SER A C 1
ATOM 606 O O . SER A 1 89 ? 45.259 3.485 5.083 1.00 17.04 89 SER A O 1
ATOM 609 N N . ASN A 1 90 ? 43.240 4.173 4.448 1.00 14.71 90 ASN A N 1
ATOM 610 C CA . ASN A 1 90 ? 43.403 3.803 3.033 1.00 14.64 90 ASN A CA 1
ATOM 611 C C . ASN A 1 90 ? 43.805 2.344 2.784 1.00 13.98 90 ASN A C 1
ATOM 612 O O . ASN A 1 90 ? 44.358 2.003 1.720 1.00 16.10 90 ASN A O 1
ATOM 617 N N . GLY A 1 91 ? 43.468 1.475 3.727 1.00 13.85 91 GLY A N 1
ATOM 618 C CA . GLY A 1 91 ? 43.649 0.027 3.605 1.00 15.02 91 GLY A CA 1
ATOM 619 C C . GLY A 1 91 ? 42.428 -0.635 2.943 1.00 12.15 91 GLY A C 1
ATOM 620 O O . GLY A 1 91 ? 41.467 0.022 2.587 1.00 12.16 91 GLY A O 1
ATOM 621 N N . PRO A 1 92 ? 42.435 -1.972 2.753 1.00 12.39 92 PRO A N 1
ATOM 622 C CA . PRO A 1 92 ? 41.264 -2.650 2.203 1.00 13.35 92 PRO A CA 1
ATOM 623 C C . PRO A 1 92 ? 40.013 -2.479 3.046 1.00 11.87 92 PRO A C 1
ATOM 624 O O . PRO A 1 92 ? 40.092 -2.340 4.280 1.00 12.73 92 PRO A O 1
ATOM 628 N N . VAL A 1 93 ? 38.835 -2.450 2.394 1.00 11.12 93 VAL A N 1
ATOM 629 C CA . VAL A 1 93 ? 37.576 -2.337 3.070 1.00 10.27 93 VAL A CA 1
ATOM 630 C C . VAL A 1 93 ? 36.794 -3.656 2.925 1.00 10.91 93 VAL A C 1
ATOM 631 O O . VAL A 1 93 ? 36.625 -4.150 1.832 1.00 12.73 93 VAL A O 1
ATOM 635 N N . LYS A 1 94 ? 36.351 -4.179 4.042 1.00 10.65 94 LYS A N 1
ATOM 636 C CA . LYS A 1 94 ? 35.469 -5.323 4.057 1.00 10.73 94 LYS A CA 1
ATOM 637 C C . LYS A 1 94 ? 34.028 -4.867 4.021 1.00 10.53 94 LYS A C 1
ATOM 638 O O . LYS A 1 94 ? 33.658 -3.933 4.752 1.00 11.85 94 LYS A O 1
ATOM 644 N N . VAL A 1 95 ? 33.211 -5.494 3.166 1.00 10.26 95 VAL A N 1
ATOM 645 C CA . VAL A 1 95 ? 31.816 -5.123 2.947 1.00 9.66 95 VAL A CA 1
ATOM 646 C C . VAL A 1 95 ? 31.003 -6.378 3.192 1.00 9.95 95 VAL A C 1
ATOM 647 O O . VAL A 1 95 ? 31.213 -7.403 2.517 1.00 11.55 95 VAL A O 1
ATOM 651 N N . TRP A 1 96 ? 30.056 -6.353 4.109 1.00 9.42 96 TRP A N 1
ATOM 652 C CA . TRP A 1 96 ? 29.297 -7.575 4.414 1.00 10.04 96 TRP A CA 1
ATOM 653 C C . TRP A 1 96 ? 27.927 -7.238 4.954 1.00 9.10 96 TRP A C 1
ATOM 654 O O . TRP A 1 96 ? 27.708 -6.198 5.581 1.00 10.51 96 TRP A O 1
ATOM 665 N N . GLY A 1 97 ? 26.989 -8.142 4.745 1.00 9.95 97 GLY A N 1
ATOM 666 C CA . GLY A 1 97 ? 25.629 -8.004 5.285 1.00 10.83 97 GLY A CA 1
ATOM 667 C C . GLY A 1 97 ? 24.691 -8.808 4.448 1.00 10.71 97 GLY A C 1
ATOM 668 O O . GLY A 1 97 ? 25.075 -9.838 3.880 1.00 12.28 97 GLY A O 1
ATOM 669 N N . SER A 1 98 ? 23.454 -8.378 4.378 1.00 11.03 98 SER A N 1
ATOM 670 C CA . SER A 1 98 ? 22.469 -9.123 3.662 1.00 12.19 98 SER A CA 1
ATOM 671 C C . SER A 1 98 ? 21.377 -8.195 3.174 1.00 12.63 98 SER A C 1
ATOM 672 O O . SER A 1 98 ? 21.084 -7.175 3.783 1.00 13.49 98 SER A O 1
ATOM 675 N N . ILE A 1 99 ? 20.762 -8.575 2.053 1.00 13.13 99 ILE A N 1
ATOM 676 C CA . ILE A 1 99 ? 19.692 -7.868 1.441 1.00 11.76 99 ILE A CA 1
ATOM 677 C C . ILE A 1 99 ? 18.588 -8.893 1.169 1.00 13.70 99 ILE A C 1
ATOM 678 O O . ILE A 1 99 ? 18.854 -9.955 0.630 1.00 16.19 99 ILE A O 1
ATOM 683 N N . LYS A 1 100 ? 17.357 -8.561 1.507 1.00 14.52 100 LYS A N 1
ATOM 684 C CA . LYS A 1 100 ? 16.201 -9.419 1.267 1.00 15.84 100 LYS A CA 1
ATOM 685 C C . LYS A 1 100 ? 15.181 -8.700 0.330 1.00 14.67 100 LYS A C 1
ATOM 686 O O . LYS A 1 100 ? 15.268 -7.506 0.040 1.00 15.25 100 LYS A O 1
ATOM 692 N N . GLY A 1 101 ? 14.212 -9.508 -0.163 1.00 15.63 101 GLY A N 1
ATOM 693 C CA . GLY A 1 101 ? 13.189 -8.976 -1.051 1.00 18.39 101 GLY A CA 1
ATOM 694 C C . GLY A 1 101 ? 13.516 -8.947 -2.524 1.00 17.50 101 GLY A C 1
ATOM 695 O O . GLY A 1 101 ? 12.746 -8.317 -3.276 1.00 20.88 101 GLY A O 1
ATOM 696 N N . LEU A 1 102 ? 14.699 -9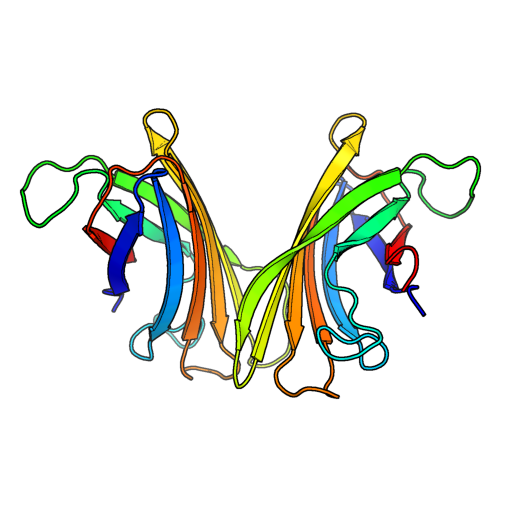.399 -2.891 1.00 16.94 102 LEU A N 1
ATOM 697 C CA . LEU A 1 102 ? 15.211 -9.292 -4.279 1.00 14.71 102 LEU A CA 1
ATOM 698 C C . LEU A 1 102 ? 14.671 -10.426 -5.138 1.00 17.40 102 LEU A C 1
ATOM 699 O O . LEU A 1 102 ? 14.361 -11.515 -4.652 1.00 20.13 102 LEU A O 1
ATOM 704 N N . THR A 1 103 ? 14.519 -10.169 -6.445 1.00 17.42 103 THR A N 1
ATOM 705 C CA . THR A 1 103 ? 14.324 -11.259 -7.371 1.00 17.29 103 THR A CA 1
ATOM 706 C C . THR A 1 103 ? 15.543 -12.190 -7.450 1.00 17.01 103 THR A C 1
ATOM 707 O O . THR A 1 103 ? 16.683 -11.786 -7.272 1.00 17.24 103 THR A O 1
ATOM 711 N N . GLU A 1 104 ? 15.293 -13.454 -7.722 1.00 17.96 104 GLU A N 1
ATOM 712 C CA . GLU A 1 104 ? 16.400 -14.393 -7.787 1.00 15.76 104 GLU A CA 1
ATOM 713 C C . GLU A 1 104 ? 17.403 -13.983 -8.904 1.00 16.51 104 GLU A C 1
ATOM 714 O O . GLU A 1 104 ? 16.967 -13.611 -10.002 1.00 20.13 104 GLU A O 1
ATOM 720 N N . GLY A 1 105 ? 18.682 -14.111 -8.637 1.00 16.33 105 GLY A N 1
ATOM 721 C CA . GLY A 1 105 ? 19.714 -13.847 -9.619 1.00 16.14 105 GLY A CA 1
ATOM 722 C C . GLY A 1 105 ? 20.654 -12.716 -9.251 1.00 14.31 105 GLY A C 1
ATOM 723 O O . GLY A 1 105 ? 20.795 -12.362 -8.104 1.00 14.77 105 GLY A O 1
ATOM 724 N N . LEU A 1 106 ? 21.345 -12.199 -10.252 1.00 15.69 106 LEU A N 1
ATOM 725 C CA . LEU A 1 106 ? 22.436 -11.213 -10.087 1.00 15.58 106 LEU A CA 1
ATOM 726 C C . LEU A 1 106 ? 21.864 -9.822 -10.036 1.00 13.66 106 LEU A C 1
ATOM 727 O O . LEU A 1 106 ? 21.067 -9.449 -10.880 1.00 17.78 106 LEU A O 1
ATOM 732 N N . HIS A 1 107 ? 22.378 -9.001 -9.104 1.00 13.55 107 HIS A N 1
ATOM 733 C CA . HIS A 1 107 ? 21.974 -7.627 -8.957 1.00 13.06 107 HIS A CA 1
ATOM 734 C C . HIS A 1 107 ? 23.201 -6.733 -8.859 1.00 12.13 107 HIS A C 1
ATOM 735 O O . HIS A 1 107 ? 24.034 -6.913 -7.969 1.00 12.17 107 HIS A O 1
ATOM 742 N N . GLY A 1 108 ? 23.244 -5.699 -9.716 1.00 12.53 108 GLY A N 1
ATOM 743 C CA . GLY A 1 108 ? 24.335 -4.752 -9.637 1.00 11.64 108 GLY A CA 1
ATOM 744 C C . GLY A 1 108 ? 24.368 -4.044 -8.285 1.00 11.26 108 GLY A C 1
ATOM 745 O O . GLY A 1 108 ? 23.352 -3.657 -7.752 1.00 12.63 108 GLY A O 1
ATOM 746 N N . PHE A 1 109 ? 25.578 -3.830 -7.772 1.00 10.47 109 PHE A N 1
ATOM 747 C CA . PHE A 1 109 ? 25.797 -3.357 -6.421 1.00 10.08 109 PHE A CA 1
ATOM 748 C C . PHE A 1 109 ? 26.981 -2.371 -6.441 1.00 10.58 109 PHE A C 1
ATOM 749 O O . PHE A 1 109 ? 28.103 -2.753 -6.818 1.00 12.43 109 PHE A O 1
ATOM 757 N N . HIS A 1 110 ? 26.778 -1.144 -6.027 1.00 10.41 110 HIS A N 1
ATOM 758 C CA . HIS A 1 110 ? 27.844 -0.159 -6.117 1.00 11.21 110 HIS A CA 1
ATOM 759 C C . HIS A 1 110 ? 27.490 1.095 -5.324 1.00 9.30 110 HIS A C 1
ATOM 760 O O . HIS A 1 110 ? 26.341 1.365 -4.992 1.00 10.09 110 HIS A O 1
ATOM 767 N N . VAL A 1 111 ? 28.542 1.838 -5.007 1.00 9.49 111 VAL A N 1
ATOM 768 C CA . VAL A 1 111 ? 28.415 3.151 -4.375 1.00 9.19 111 VAL A CA 1
ATOM 769 C C . VAL A 1 111 ? 28.194 4.187 -5.469 1.00 10.73 111 VAL A C 1
ATOM 770 O O . VAL A 1 111 ? 28.972 4.194 -6.452 1.00 15.40 111 VAL A O 1
ATOM 774 N N . HIS A 1 112 ? 27.192 5.015 -5.356 1.00 10.34 112 HIS A N 1
ATOM 775 C CA . HIS A 1 112 ? 26.917 6.056 -6.332 1.00 10.08 112 HIS A CA 1
ATOM 776 C C . HIS A 1 112 ? 27.739 7.279 -6.024 1.00 10.59 112 HIS A C 1
ATOM 777 O O . HIS A 1 112 ? 27.867 7.730 -4.874 1.00 12.15 112 HIS A O 1
ATOM 784 N N . GLY A 1 113 ? 28.267 7.911 -7.068 1.00 12.03 113 GLY A N 1
ATOM 785 C CA . GLY A 1 113 ? 28.831 9.254 -6.917 1.00 14.63 113 GLY A CA 1
ATOM 786 C C . GLY A 1 113 ? 30.177 9.357 -6.252 1.00 13.48 113 GLY A C 1
ATOM 787 O O . GLY A 1 113 ? 30.577 10.458 -5.815 1.00 17.49 113 GLY A O 1
ATOM 788 N N . ALA A 1 114 ? 30.901 8.263 -6.175 1.00 13.97 114 ALA A N 1
ATOM 789 C CA . ALA A 1 114 ? 32.203 8.156 -5.550 1.00 15.37 114 ALA A CA 1
ATOM 790 C C . ALA A 1 114 ? 33.291 8.011 -6.574 1.00 14.04 114 ALA A C 1
ATOM 791 O O . ALA A 1 114 ? 34.463 7.724 -6.144 1.00 16.62 114 ALA A O 1
ATOM 794 N N . ALA B 1 1 ? 31.111 -16.713 30.779 1.00 36.45 1 ALA B N 1
ATOM 795 C CA . ALA B 1 1 ? 30.999 -15.294 31.123 1.00 25.64 1 ALA B CA 1
ATOM 796 C C . ALA B 1 1 ? 30.293 -14.493 30.030 1.00 20.61 1 ALA B C 1
ATOM 797 O O . ALA B 1 1 ? 30.748 -14.482 28.889 1.00 27.59 1 ALA B O 1
ATOM 799 N N . GLY B 1 2 ? 29.251 -13.791 30.451 1.00 13.65 2 GLY B N 1
ATOM 800 C CA . GLY B 1 2 ? 28.492 -13.028 29.508 1.00 12.81 2 GLY B CA 1
ATOM 801 C C . GLY B 1 2 ? 28.304 -11.550 29.788 1.00 10.27 2 GLY B C 1
ATOM 802 O O . GLY B 1 2 ? 27.696 -10.877 28.973 1.00 11.71 2 GLY B O 1
ATOM 803 N N . ASP B 1 3 ? 28.824 -11.007 30.882 1.00 9.87 3 ASP B N 1
ATOM 804 C CA . ASP B 1 3 ? 28.690 -9.603 31.138 1.00 10.29 3 ASP B CA 1
ATOM 805 C C . ASP B 1 3 ? 29.461 -8.815 30.091 1.00 10.18 3 ASP B C 1
ATOM 806 O O . ASP B 1 3 ? 30.643 -9.047 29.885 1.00 12.42 3 ASP B O 1
ATOM 811 N N . LEU B 1 4 ? 28.833 -7.851 29.489 1.00 10.03 4 LEU B N 1
ATOM 812 C CA . LEU B 1 4 ? 29.443 -6.901 28.530 1.00 11.80 4 LEU B CA 1
ATOM 813 C C . LEU B 1 4 ? 29.424 -5.446 29.093 1.00 12.55 4 LEU B C 1
ATOM 814 O O . LEU B 1 4 ? 29.438 -4.454 28.343 1.00 17.97 4 LEU B O 1
ATOM 819 N N . GLY B 1 5 ? 29.370 -5.298 30.356 1.00 11.34 5 GLY B N 1
ATOM 820 C CA . GLY B 1 5 ? 29.359 -3.991 30.969 1.00 12.02 5 GLY B CA 1
ATOM 821 C C . GLY B 1 5 ? 28.016 -3.330 30.803 1.00 11.75 5 GLY B C 1
ATOM 822 O O . GLY B 1 5 ? 26.965 -3.980 30.695 1.00 14.07 5 GLY B O 1
ATOM 823 N N . ASN B 1 6 ? 28.030 -2.023 30.825 1.00 10.70 6 ASN B N 1
ATOM 824 C CA . ASN B 1 6 ? 26.883 -1.190 30.637 1.00 9.90 6 ASN B CA 1
ATOM 825 C C . ASN B 1 6 ? 27.010 -0.431 29.295 1.00 9.92 6 ASN B C 1
ATOM 826 O O . ASN B 1 6 ? 28.125 -0.031 28.928 1.00 12.55 6 ASN B O 1
ATOM 831 N N . VAL B 1 7 ? 25.884 -0.264 28.623 1.00 9.42 7 VAL B N 1
ATOM 832 C CA . VAL B 1 7 ? 25.837 0.685 27.532 1.00 9.78 7 VAL B CA 1
ATOM 833 C C . VAL B 1 7 ? 25.335 1.999 28.089 1.00 10.47 7 VAL B C 1
ATOM 834 O O . VAL B 1 7 ? 24.624 2.027 29.075 1.00 12.86 7 VAL B O 1
ATOM 838 N N . THR B 1 8 ? 25.757 3.075 27.501 1.00 10.11 8 THR B N 1
ATOM 839 C CA . THR B 1 8 ? 25.398 4.396 27.936 1.00 11.37 8 THR B CA 1
ATOM 840 C C . THR B 1 8 ? 24.503 5.053 26.902 1.00 10.92 8 THR B C 1
ATOM 841 O O . THR B 1 8 ? 24.935 5.317 25.778 1.00 12.22 8 THR B O 1
ATOM 845 N N . ALA B 1 9 ? 23.255 5.325 27.273 1.00 11.01 9 ALA B N 1
ATOM 846 C CA . ALA B 1 9 ? 22.325 6.033 26.419 1.00 11.87 9 ALA B CA 1
ATOM 847 C C . ALA B 1 9 ? 22.364 7.510 26.747 1.00 11.54 9 ALA B C 1
ATOM 848 O O . ALA B 1 9 ? 22.307 7.910 27.907 1.00 12.91 9 ALA B O 1
ATOM 850 N N . ASP B 1 10 ? 22.455 8.322 25.687 1.00 12.50 10 ASP B N 1
ATOM 851 C CA . ASP B 1 10 ? 22.450 9.752 25.788 1.00 13.67 10 ASP B CA 1
ATOM 852 C C . ASP B 1 10 ? 21.037 10.314 25.979 1.00 14.27 10 ASP B C 1
ATOM 853 O O . ASP B 1 10 ? 20.078 9.570 26.109 1.00 14.63 10 ASP B O 1
ATOM 858 N N . LYS B 1 11 ? 20.937 11.636 25.968 1.00 15.50 11 LYS B N 1
ATOM 859 C CA . LYS B 1 11 ? 19.670 12.301 26.177 1.00 18.72 11 LYS B CA 1
ATOM 860 C C . LYS B 1 11 ? 18.688 12.126 25.015 1.00 18.46 11 LYS B C 1
ATOM 861 O O . LYS B 1 11 ? 17.489 12.479 25.145 1.00 20.59 11 LYS B O 1
ATOM 867 N N . ASP B 1 12 ? 19.123 11.572 23.904 1.00 15.09 12 ASP B N 1
ATOM 868 C CA . ASP B 1 12 ? 18.231 11.208 22.806 1.00 14.25 12 ASP B CA 1
ATOM 869 C C . ASP B 1 12 ? 17.858 9.730 22.808 1.00 13.65 12 ASP B C 1
ATOM 870 O O . ASP B 1 12 ? 17.160 9.274 21.930 1.00 15.95 12 ASP B O 1
ATOM 875 N N . GLY B 1 13 ? 18.344 8.995 23.816 1.00 13.06 13 GLY B N 1
ATOM 876 C CA . GLY B 1 13 ? 18.027 7.601 23.948 1.00 13.25 13 GLY B CA 1
ATOM 877 C C . GLY B 1 13 ? 18.888 6.655 23.148 1.00 10.95 13 GLY B C 1
ATOM 878 O O . GLY B 1 13 ? 18.559 5.479 23.028 1.00 12.35 13 GLY B O 1
ATOM 879 N N . VAL B 1 14 ? 20.007 7.153 22.625 1.00 11.05 14 VAL B N 1
ATOM 880 C CA . VAL B 1 14 ? 20.919 6.398 21.774 1.00 10.63 14 VAL B CA 1
ATOM 881 C C . VAL B 1 14 ? 22.174 5.998 22.508 1.00 10.18 14 VAL B C 1
ATOM 882 O O . VAL B 1 14 ? 22.824 6.827 23.151 1.00 10.99 14 VAL B O 1
ATOM 886 N N . ALA B 1 15 ? 22.497 4.708 22.417 1.00 10.51 15 ALA B N 1
ATOM 887 C CA . ALA B 1 15 ? 23.754 4.145 22.919 1.00 10.62 15 ALA B CA 1
ATOM 888 C C . ALA B 1 15 ? 24.575 3.575 21.813 1.00 10.48 15 ALA B C 1
ATOM 889 O O . ALA B 1 15 ? 24.111 2.803 21.029 1.00 15.05 15 ALA B O 1
ATOM 891 N N . ASP B 1 16 ? 25.805 3.997 21.724 1.00 11.49 16 ASP B N 1
ATOM 892 C CA . ASP B 1 16 ? 26.781 3.437 20.799 1.00 11.09 16 ASP B CA 1
ATOM 893 C C . ASP B 1 16 ? 27.609 2.419 21.537 1.00 9.98 16 ASP B C 1
ATOM 894 O O . ASP B 1 16 ? 28.044 2.625 22.658 1.00 12.72 16 ASP B O 1
ATOM 899 N N . VAL B 1 17 ? 27.913 1.325 20.848 1.00 9.52 17 VAL B N 1
ATOM 900 C CA . VAL B 1 17 ? 28.707 0.252 21.400 1.00 9.30 17 VAL B CA 1
ATOM 901 C C . VAL B 1 17 ? 29.946 0.039 20.549 1.00 9.09 17 VAL B C 1
ATOM 902 O O . VAL B 1 17 ? 29.851 -0.106 19.353 1.00 9.27 17 VAL B O 1
ATOM 906 N N . SER B 1 18 ? 31.104 -0.006 21.199 1.00 9.99 18 SER B N 1
ATOM 907 C CA . SER B 1 18 ? 32.369 -0.312 20.515 1.00 10.60 18 SER B CA 1
ATOM 908 C C . SER B 1 18 ? 33.319 -0.949 21.511 1.00 10.84 18 SER B C 1
ATOM 909 O O . SER B 1 18 ? 33.984 -0.225 22.244 1.00 15.74 18 SER B O 1
ATOM 912 N N . ILE B 1 19 ? 33.330 -2.252 21.614 1.00 10.18 19 ILE B N 1
ATOM 913 C CA . ILE B 1 19 ? 34.052 -3.013 22.643 1.00 11.07 19 ILE B CA 1
ATOM 914 C C . ILE B 1 19 ? 34.894 -4.066 21.954 1.00 10.52 19 ILE B C 1
ATOM 915 O O . ILE B 1 19 ? 34.539 -4.575 20.895 1.00 11.73 19 ILE B O 1
ATOM 920 N N . GLU B 1 20 ? 35.998 -4.401 22.587 1.00 11.99 20 GLU B N 1
ATOM 921 C CA . GLU B 1 20 ? 36.738 -5.600 22.217 1.00 12.53 20 GLU B CA 1
ATOM 922 C C . GLU B 1 20 ? 36.756 -6.497 23.471 1.00 11.37 20 GLU B C 1
ATOM 923 O O . GLU B 1 20 ? 37.200 -6.046 24.547 1.00 12.71 20 GLU B O 1
ATOM 929 N N . ASP B 1 21 ? 36.335 -7.737 23.307 1.00 12.15 21 ASP B N 1
ATOM 930 C CA . ASP B 1 21 ? 36.204 -8.643 24.405 1.00 11.37 21 ASP B CA 1
ATOM 931 C C . ASP B 1 21 ? 37.014 -9.884 24.160 1.00 12.20 21 ASP B C 1
ATOM 932 O O . ASP B 1 21 ? 36.766 -10.627 23.218 1.00 13.19 21 ASP B O 1
ATOM 937 N N . SER B 1 22 ? 38.028 -10.113 24.985 1.00 11.77 22 SER B N 1
ATOM 938 C CA . SER B 1 22 ? 38.894 -11.240 24.836 1.00 12.83 22 SER B CA 1
ATOM 939 C C . SER B 1 22 ? 38.490 -12.479 25.561 1.00 14.53 22 SER B C 1
ATOM 940 O O . SER B 1 22 ? 39.130 -13.534 25.425 1.00 19.48 22 SER B O 1
ATOM 943 N N . VAL B 1 23 ? 37.369 -12.444 26.262 1.00 13.55 23 VAL B N 1
ATOM 944 C CA . VAL B 1 23 ? 36.896 -13.511 27.056 1.00 15.62 23 VAL B CA 1
ATOM 945 C C . VAL B 1 23 ? 35.850 -14.349 26.298 1.00 17.26 23 VAL B C 1
ATOM 946 O O . VAL B 1 23 ? 35.926 -15.561 26.302 1.00 22.27 23 VAL B O 1
ATOM 950 N N . ILE B 1 24 ? 34.925 -13.744 25.632 1.00 13.80 24 ILE B N 1
ATOM 951 C CA . ILE B 1 24 ? 33.915 -14.451 24.823 1.00 12.98 24 ILE B CA 1
ATOM 952 C C . ILE B 1 24 ? 34.509 -14.930 23.543 1.00 11.75 24 ILE B C 1
ATOM 953 O O . ILE B 1 24 ? 35.578 -14.495 23.140 1.00 12.82 24 ILE B O 1
ATOM 958 N N . SER B 1 25 ? 33.828 -15.828 22.857 1.00 11.96 25 SER B N 1
ATOM 959 C CA . SER B 1 25 ? 34.309 -16.367 21.582 1.00 12.15 25 SER B CA 1
ATOM 960 C C . SER B 1 25 ? 33.106 -16.636 20.654 1.00 11.65 25 SER B C 1
ATOM 961 O O . SER B 1 25 ? 32.004 -16.889 21.147 1.00 12.19 25 SER B O 1
ATOM 964 N N . LEU B 1 26 ? 33.358 -16.592 19.339 1.00 11.55 26 LEU B N 1
ATOM 965 C CA . LEU B 1 26 ? 32.371 -17.004 18.324 1.00 12.36 26 LEU B CA 1
ATOM 966 C C . LEU B 1 26 ? 32.690 -18.400 17.805 1.00 14.64 26 LEU B C 1
ATOM 967 O O . LEU B 1 26 ? 32.072 -18.818 16.841 1.00 17.62 26 LEU B O 1
ATOM 972 N N . SER B 1 27 ? 33.576 -19.145 18.456 1.00 15.53 27 SER B N 1
ATOM 973 C CA . SER B 1 27 ? 34.026 -20.454 17.935 1.00 20.65 27 SER B CA 1
ATOM 974 C C . SER B 1 27 ? 34.204 -21.375 19.129 1.00 21.62 27 SER B C 1
ATOM 975 O O . SER B 1 27 ? 34.223 -20.926 20.298 1.00 20.71 27 SER B O 1
ATOM 978 N N . GLY B 1 28 ? 34.280 -22.669 18.835 1.00 27.66 28 GLY B N 1
ATOM 979 C CA . GLY B 1 28 ? 34.537 -23.697 19.827 1.00 27.97 28 GLY B CA 1
ATOM 980 C C . GLY B 1 28 ? 33.357 -24.037 20.714 1.00 26.65 28 GLY B C 1
ATOM 981 O O . GLY B 1 28 ? 32.228 -23.574 20.533 1.00 25.28 28 GLY B O 1
ATOM 982 N N . ASP B 1 29 ? 33.671 -24.840 21.716 1.00 30.23 29 ASP B N 1
ATOM 983 C CA . ASP B 1 29 ? 32.695 -25.415 22.606 1.00 37.12 29 ASP B CA 1
ATOM 984 C C . ASP B 1 29 ? 31.906 -24.402 23.395 1.00 29.88 29 ASP B C 1
ATOM 985 O O . ASP B 1 29 ? 30.805 -24.709 23.836 1.00 36.22 29 ASP B O 1
ATOM 990 N N . HIS B 1 30 ? 32.433 -23.199 23.543 1.00 24.70 30 HIS B N 1
ATOM 991 C CA . HIS B 1 30 ? 31.751 -22.180 24.303 1.00 23.99 30 HIS B CA 1
ATOM 992 C C . HIS B 1 30 ? 31.396 -20.954 23.466 1.00 19.84 30 HIS B C 1
ATOM 993 O O . HIS B 1 30 ? 31.108 -19.879 23.989 1.00 18.63 30 HIS B O 1
ATOM 1000 N N . SER B 1 31 ? 31.248 -21.145 22.171 1.00 16.99 31 SER B N 1
ATOM 1001 C CA . SER B 1 31 ? 30.810 -20.114 21.275 1.00 14.66 31 SER B CA 1
ATOM 1002 C C . SER B 1 31 ? 29.515 -19.459 21.801 1.00 13.92 31 SER B C 1
ATOM 1003 O O . SER B 1 31 ? 28.590 -20.154 22.217 1.00 16.48 31 SER B O 1
ATOM 1006 N N . ILE B 1 32 ? 29.391 -18.135 21.597 1.00 12.44 32 ILE B N 1
ATOM 1007 C CA . ILE B 1 32 ? 28.173 -17.421 21.895 1.00 11.89 32 ILE B CA 1
ATOM 1008 C C . ILE B 1 32 ? 27.171 -17.352 20.744 1.00 10.78 32 ILE B C 1
ATOM 1009 O O . ILE B 1 32 ? 26.085 -16.768 20.873 1.00 10.88 32 ILE B O 1
ATOM 1014 N N . ILE B 1 33 ? 27.523 -17.930 19.605 1.00 10.53 33 ILE B N 1
ATOM 1015 C CA . ILE B 1 33 ? 26.562 -18.039 18.535 1.00 10.60 33 ILE B CA 1
ATOM 1016 C C . ILE B 1 33 ? 25.304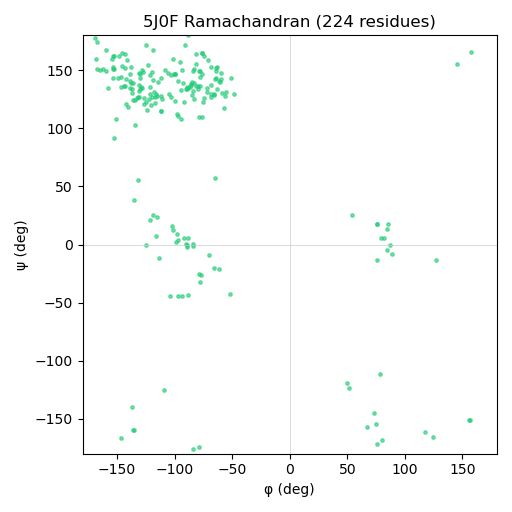 -18.751 18.999 1.00 9.01 33 ILE B C 1
ATOM 1017 O O . ILE B 1 33 ? 25.379 -19.798 19.595 1.00 10.88 33 ILE B O 1
ATOM 1022 N N . GLY B 1 34 ? 24.139 -18.161 18.709 1.00 9.28 34 GLY B N 1
ATOM 1023 C CA . GLY B 1 34 ? 22.886 -18.740 19.142 1.00 10.30 34 GLY B CA 1
ATOM 1024 C C . GLY B 1 34 ? 22.453 -18.387 20.546 1.00 9.32 34 GLY B C 1
ATOM 1025 O O . GLY B 1 34 ? 21.369 -18.777 20.957 1.00 10.76 34 GLY B O 1
ATOM 1026 N N . ARG B 1 35 ? 23.273 -17.671 21.294 1.00 9.57 35 ARG B N 1
ATOM 1027 C CA . ARG B 1 35 ? 22.889 -17.134 22.589 1.00 9.36 35 ARG B CA 1
ATOM 1028 C C . ARG B 1 35 ? 22.092 -15.855 22.416 1.00 8.54 35 ARG B C 1
ATOM 1029 O O . ARG B 1 35 ? 22.186 -15.176 21.393 1.00 9.69 35 ARG B O 1
ATOM 1037 N N . THR B 1 36 ? 21.274 -15.547 23.412 1.00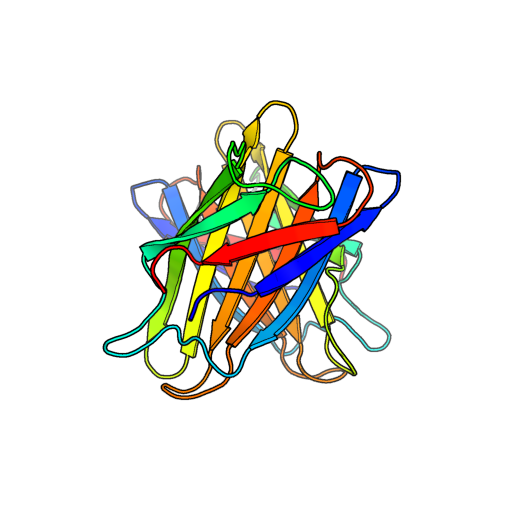 9.08 36 THR B N 1
ATOM 1038 C CA . THR B 1 36 ? 20.475 -14.330 23.402 1.00 9.13 36 THR B CA 1
ATOM 1039 C C . THR B 1 36 ? 21.215 -13.172 24.089 1.00 8.78 36 THR B C 1
ATOM 1040 O O . THR B 1 36 ? 21.621 -13.290 25.244 1.00 9.65 36 THR B O 1
ATOM 1044 N N . LEU B 1 37 ? 21.391 -12.098 23.344 1.00 8.35 37 LEU B N 1
ATOM 1045 C CA . LEU B 1 37 ? 21.932 -10.856 23.835 1.00 8.37 37 LEU B CA 1
ATOM 1046 C C . LEU B 1 37 ? 20.801 -10.056 24.469 1.00 8.02 37 LEU B C 1
ATOM 1047 O O . LEU B 1 37 ? 19.738 -9.932 23.866 1.00 9.51 37 LEU B O 1
ATOM 1052 N N . VAL B 1 38 ? 21.019 -9.528 25.673 1.00 8.18 38 VAL B N 1
ATOM 1053 C CA . VAL B 1 38 ? 20.013 -8.775 26.387 1.00 9.04 38 VAL B CA 1
ATOM 1054 C C . VAL B 1 38 ? 20.546 -7.431 26.821 1.00 9.01 38 VAL B C 1
ATOM 1055 O O . VAL B 1 38 ? 21.735 -7.263 27.142 1.00 9.56 38 VAL B O 1
ATOM 1059 N N . VAL B 1 39 ? 19.654 -6.443 26.882 1.00 9.80 39 VAL B N 1
ATOM 1060 C CA . VAL B 1 39 ? 19.922 -5.130 27.459 1.00 9.37 39 VAL B CA 1
ATOM 1061 C C . VAL B 1 39 ? 18.807 -4.789 28.403 1.00 9.51 39 VAL B C 1
ATOM 1062 O O . VAL B 1 39 ? 17.611 -4.894 28.073 1.00 10.34 39 VAL B O 1
ATOM 1066 N N . HIS B 1 40 ? 19.132 -4.337 29.589 1.00 9.27 40 HIS B N 1
ATOM 1067 C CA . HIS B 1 40 ? 18.135 -3.894 30.555 1.00 10.45 40 HIS B CA 1
ATOM 1068 C C . HIS B 1 40 ? 17.478 -2.625 30.079 1.00 11.69 40 HIS B C 1
ATOM 1069 O O . HIS B 1 40 ? 18.185 -1.646 29.770 1.00 13.31 40 HIS B O 1
ATOM 1076 N N . GLU B 1 41 ? 16.149 -2.579 30.078 1.00 11.96 41 GLU B N 1
ATOM 1077 C CA . GLU B 1 41 ? 15.451 -1.379 29.715 1.00 12.56 41 GLU B CA 1
ATOM 1078 C C . GLU B 1 41 ? 15.399 -0.331 30.840 1.00 13.72 41 GLU B C 1
ATOM 1079 O O . GLU B 1 41 ? 15.313 0.841 30.585 1.00 15.92 41 GLU B O 1
ATOM 1085 N N . LYS B 1 42 ? 15.506 -0.780 32.102 1.00 15.11 42 LYS B N 1
ATOM 1086 C CA . LYS B 1 42 ? 15.632 0.173 33.234 1.00 17.00 42 LYS B CA 1
ATOM 1087 C C . LYS B 1 42 ? 17.067 0.666 33.327 1.00 15.89 42 LYS B C 1
ATOM 1088 O O . LYS B 1 42 ? 18.005 -0.159 33.298 1.00 18.29 42 LYS B O 1
ATOM 1094 N N . ALA B 1 43 ? 17.289 1.965 33.477 1.00 15.66 43 ALA B N 1
ATOM 1095 C CA . ALA B 1 43 ? 18.615 2.559 33.646 1.00 16.80 43 ALA B CA 1
ATOM 1096 C C . ALA B 1 43 ? 19.077 2.371 35.083 1.00 20.39 43 ALA B C 1
ATOM 1097 O O . ALA B 1 43 ? 18.276 2.322 36.021 1.00 23.88 43 ALA B O 1
ATOM 1099 N N . GLY B 1 44 ? 20.399 2.263 35.217 1.00 22.80 44 GLY B N 1
ATOM 1100 C CA . GLY B 1 44 ? 20.986 1.877 36.537 1.00 33.90 44 GLY B CA 1
ATOM 1101 C C . GLY B 1 44 ? 20.872 0.367 36.802 1.00 49.03 44 GLY B C 1
ATOM 1102 O O . GLY B 1 44 ? 21.545 -0.384 36.100 1.00 50.17 44 GLY B O 1
ATOM 1103 N N . ALA B 1 45 ? 20.047 -0.080 37.776 1.00 69.89 45 ALA B N 1
ATOM 1104 C CA . ALA B 1 45 ? 20.084 -1.495 38.322 1.00 63.77 45 ALA B CA 1
ATOM 1105 C C . ALA B 1 45 ? 18.745 -2.258 38.635 1.00 73.99 45 ALA B C 1
ATOM 1106 O O . ALA B 1 45 ? 17.752 -1.661 39.065 1.00 84.24 45 ALA B O 1
ATOM 1108 N N . GLY B 1 46 ? 18.758 -3.588 38.445 1.00 69.51 46 GLY B N 1
ATOM 1109 C CA . GLY B 1 46 ? 17.652 -4.482 38.888 1.00 59.73 46 GLY B CA 1
ATOM 1110 C C . GLY B 1 46 ? 17.331 -5.683 38.007 1.00 65.61 46 GLY B C 1
ATOM 1111 O O . GLY B 1 46 ? 17.589 -5.647 36.816 1.00 78.60 46 GLY B O 1
ATOM 1112 N N . ALA B 1 47 ? 16.736 -6.748 38.584 1.00 49.61 47 ALA B N 1
ATOM 1113 C CA . ALA B 1 47 ? 16.344 -7.998 37.830 1.00 51.67 47 ALA B CA 1
ATOM 1114 C C . ALA B 1 47 ? 14.839 -8.258 37.719 1.00 60.29 47 ALA B C 1
ATOM 1115 O O . ALA B 1 47 ? 14.436 -9.123 36.947 1.00 51.38 47 ALA B O 1
ATOM 1117 N N . GLY B 1 48 ? 14.001 -7.539 38.463 1.00 68.27 48 GLY B N 1
ATOM 1118 C CA . GLY B 1 48 ? 12.546 -7.612 38.248 1.00 58.37 48 GLY B CA 1
ATOM 1119 C C . GLY B 1 48 ? 12.156 -7.064 36.885 1.00 53.47 48 GLY B C 1
ATOM 1120 O O . GLY B 1 48 ? 11.240 -6.188 36.778 1.00 46.39 48 GLY B O 1
ATOM 1121 N N . SER B 1 49 ? 12.769 -7.686 35.865 1.00 47.99 49 SER B N 1
ATOM 1122 C CA . SER B 1 49 ? 13.553 -6.935 34.914 1.00 37.62 49 SER B CA 1
ATOM 1123 C C . SER B 1 49 ? 13.029 -6.957 33.434 1.00 18.41 49 SER B C 1
ATOM 1124 O O . SER B 1 49 ? 12.997 -7.967 32.805 1.00 19.30 49 SER B O 1
ATOM 1127 N N . ARG B 1 50 ? 12.750 -5.818 32.893 1.00 19.46 50 ARG B N 1
ATOM 1128 C CA . ARG B 1 50 ? 12.352 -5.647 31.526 1.00 17.58 50 ARG B CA 1
ATOM 1129 C C . ARG B 1 50 ? 13.619 -5.607 30.631 1.00 13.94 50 ARG B C 1
ATOM 1130 O O . ARG B 1 50 ? 14.489 -4.823 30.843 1.00 16.23 50 ARG B O 1
ATOM 1138 N N . LEU B 1 51 ? 13.646 -6.483 29.621 1.00 13.90 51 LEU B N 1
ATOM 1139 C CA . LEU B 1 51 ? 14.771 -6.643 28.709 1.00 12.86 51 LEU B CA 1
ATOM 1140 C C . LEU B 1 51 ? 14.352 -6.393 27.289 1.00 12.89 51 LEU B C 1
ATOM 1141 O O . LEU B 1 51 ? 13.322 -6.877 26.831 1.00 17.53 51 LEU B O 1
ATOM 1146 N N . ALA B 1 52 ? 15.284 -5.816 26.508 1.00 10.65 52 ALA B N 1
ATOM 1147 C CA . ALA B 1 52 ? 15.263 -5.940 25.059 1.00 11.01 52 ALA B CA 1
ATOM 1148 C C . ALA B 1 52 ? 16.274 -7.031 24.702 1.00 10.23 52 ALA B C 1
ATOM 1149 O O . ALA B 1 52 ? 17.258 -7.188 25.378 1.00 12.16 52 ALA B O 1
ATOM 1151 N N . SER B 1 53 ? 16.008 -7.794 23.643 1.00 10.35 53 SER B N 1
ATOM 1152 C CA . SER B 1 53 ? 16.825 -8.992 23.385 1.00 10.74 53 SER B CA 1
ATOM 1153 C C . SER B 1 53 ? 16.810 -9.323 21.906 1.00 9.35 53 SER B C 1
ATOM 1154 O O . SER B 1 53 ? 15.922 -8.915 21.142 1.00 10.41 53 SER B O 1
ATOM 1157 N N . GLY B 1 54 ? 17.787 -10.132 21.532 1.00 9.55 54 GLY B N 1
ATOM 1158 C CA . GLY B 1 54 ? 17.858 -10.739 20.235 1.00 10.22 54 GLY B CA 1
ATOM 1159 C C . GLY B 1 54 ? 18.894 -11.841 20.201 1.00 9.21 54 GLY B C 1
ATOM 1160 O O . GLY B 1 54 ? 19.854 -11.798 20.956 1.00 10.07 54 GLY B O 1
ATOM 1161 N N . VAL B 1 55 ? 18.669 -12.830 19.341 1.00 9.28 55 VAL B N 1
ATOM 1162 C CA . VAL B 1 55 ? 19.566 -13.961 19.269 1.00 9.36 55 VAL B CA 1
ATOM 1163 C C . VAL B 1 55 ? 20.752 -13.614 18.379 1.00 9.32 55 VAL B C 1
ATOM 1164 O O . VAL B 1 55 ? 20.595 -12.972 17.308 1.00 10.53 55 VAL B O 1
ATOM 1168 N N . ILE B 1 56 ? 21.941 -14.038 18.805 1.00 8.64 56 ILE B N 1
ATOM 1169 C CA . ILE B 1 56 ? 23.172 -13.818 18.013 1.00 8.74 56 ILE B CA 1
ATOM 1170 C C . ILE B 1 56 ? 23.205 -14.814 16.844 1.00 9.09 56 ILE B C 1
ATOM 1171 O O . ILE B 1 56 ? 23.354 -16.005 17.062 1.00 10.97 56 ILE B O 1
ATOM 1176 N N . GLY B 1 57 ? 23.024 -14.274 15.633 1.00 8.83 57 GLY B N 1
ATOM 1177 C CA . GLY B 1 57 ? 22.959 -15.104 14.457 1.00 9.05 57 GLY B CA 1
ATOM 1178 C C . GLY B 1 57 ? 24.193 -14.973 13.596 1.00 9.98 57 GLY B C 1
ATOM 1179 O O . GLY B 1 57 ? 24.836 -13.937 13.543 1.00 12.94 57 GLY B O 1
ATOM 1180 N N . ILE B 1 58 ? 24.519 -16.029 12.909 1.00 9.73 58 ILE B N 1
ATOM 1181 C CA . ILE B 1 58 ? 25.702 -16.055 12.021 1.00 10.52 58 ILE B CA 1
ATOM 1182 C C . ILE B 1 58 ? 25.440 -15.205 10.797 1.00 12.63 58 ILE B C 1
ATOM 1183 O O . ILE B 1 58 ? 24.396 -15.347 10.117 1.00 14.50 58 ILE B O 1
ATOM 1188 N N . ALA B 1 59 ? 26.421 -14.394 10.454 1.00 13.13 59 ALA B N 1
ATOM 1189 C CA . ALA B 1 59 ? 26.424 -13.696 9.189 1.00 15.36 59 ALA B CA 1
ATOM 1190 C C . ALA B 1 59 ? 27.390 -14.343 8.212 1.00 18.13 59 ALA B C 1
ATOM 1191 O O . ALA B 1 59 ? 27.070 -14.597 7.016 1.00 22.73 59 ALA B O 1
ATOM 1193 N N . GLN B 1 60 ? 28.562 -14.661 8.705 1.00 17.87 60 GLN B N 1
ATOM 1194 C CA . GLN B 1 60 ? 29.563 -15.320 7.895 1.00 22.27 60 GLN B CA 1
ATOM 1195 C C . GLN B 1 60 ? 30.327 -16.248 8.840 1.00 21.28 60 GLN B C 1
ATOM 1196 O O . GLN B 1 60 ? 30.608 -15.929 10.006 1.00 16.94 60 GLN B O 1
ATOM 1202 N N . ALA B 1 61 ? 30.728 -17.397 8.356 1.00 28.03 61 ALA B N 1
ATOM 1203 C CA . ALA B 1 61 ? 31.562 -18.215 9.188 1.00 29.78 61 ALA B CA 1
ATOM 1204 C C . ALA B 1 61 ? 32.353 -19.188 8.280 1.00 43.78 61 ALA B C 1
ATOM 1205 O O . ALA B 1 61 ? 31.811 -19.741 7.304 1.00 51.36 61 ALA B O 1
ATOM 1207 N N . GLY B 1 62 ? 33.658 -19.299 8.567 1.00 59.15 62 GLY B N 1
ATOM 1208 C CA . GLY B 1 62 ? 34.590 -20.190 7.846 1.00 63.29 62 GLY B CA 1
ATOM 1209 C C . GLY B 1 62 ? 36.035 -19.722 7.990 1.00 84.70 62 GLY B C 1
ATOM 1210 O O . GLY B 1 62 ? 36.303 -18.585 8.400 1.00 78.80 62 GLY B O 1
ATOM 1211 N N . ALA B 1 63 ? 36.982 -20.592 7.645 1.00 86.38 63 ALA B N 1
ATOM 1212 C CA . ALA B 1 63 ? 38.397 -20.222 7.717 1.00 99.30 63 ALA B CA 1
ATOM 1213 C C . ALA B 1 63 ? 38.666 -18.972 6.847 1.00 96.90 63 ALA B C 1
ATOM 1214 O O . ALA B 1 63 ? 38.473 -19.023 5.631 1.00 118.17 63 ALA B O 1
ATOM 1216 N N . GLY B 1 64 ? 39.094 -17.855 7.447 1.00 85.65 64 GLY B N 1
ATOM 1217 C CA . GLY B 1 64 ? 39.477 -17.779 8.857 1.00 75.46 64 GLY B CA 1
ATOM 1218 C C . GLY B 1 64 ? 38.888 -16.623 9.667 1.00 75.65 64 GLY B C 1
ATOM 1219 O O . GLY B 1 64 ? 39.667 -15.881 10.299 1.00 71.43 64 GLY B O 1
ATOM 1220 N N . ALA B 1 65 ? 37.541 -16.481 9.690 1.00 55.23 65 ALA B N 1
ATOM 1221 C CA . ALA B 1 65 ? 36.851 -15.500 10.532 1.00 36.76 65 ALA B CA 1
ATOM 1222 C C . ALA B 1 65 ? 35.383 -15.880 10.753 1.00 29.14 65 ALA B C 1
ATOM 1223 O O . ALA B 1 65 ? 34.801 -16.733 10.080 1.00 37.27 65 ALA B O 1
ATOM 1225 N N . THR B 1 66 ? 34.763 -15.196 11.695 1.00 21.30 66 THR B N 1
ATOM 1226 C CA . THR B 1 66 ? 33.358 -15.331 11.989 1.00 16.84 66 THR B CA 1
ATOM 1227 C C . THR B 1 66 ? 32.776 -13.953 12.213 1.00 12.87 66 THR B C 1
ATOM 1228 O O . THR B 1 66 ? 33.396 -13.128 12.901 1.00 13.94 66 THR B O 1
ATOM 1232 N N . LYS B 1 67 ? 31.581 -13.733 11.682 1.00 12.48 67 LYS B N 1
ATOM 1233 C CA . LYS B 1 67 ? 30.824 -12.522 11.914 1.00 12.81 67 LYS B CA 1
ATOM 1234 C C . LYS B 1 67 ? 29.437 -12.913 12.319 1.00 12.63 67 LYS B C 1
ATOM 1235 O O . LYS B 1 67 ? 28.852 -13.870 11.776 1.00 15.39 67 LYS B O 1
ATOM 1241 N N . ALA B 1 68 ? 28.838 -12.170 13.226 1.00 10.87 68 ALA B N 1
ATOM 1242 C CA . ALA B 1 68 ? 27.495 -12.450 13.720 1.00 11.10 68 ALA B CA 1
ATOM 1243 C C . ALA B 1 68 ? 26.793 -11.167 14.024 1.00 9.43 68 ALA B C 1
ATOM 1244 O O . ALA B 1 68 ? 27.408 -10.099 14.157 1.00 10.39 68 ALA B O 1
ATOM 1246 N N . VAL B 1 69 ? 25.486 -11.225 14.177 1.00 9.45 69 VAL B N 1
ATOM 1247 C CA . VAL B 1 69 ? 24.656 -10.066 14.371 1.00 9.14 69 VAL B CA 1
ATOM 1248 C C . VAL B 1 69 ? 23.477 -10.423 15.277 1.00 8.39 69 VAL B C 1
ATOM 1249 O O . VAL B 1 69 ? 22.851 -11.470 15.079 1.00 9.39 69 VAL B O 1
ATOM 1253 N N . ALA B 1 70 ? 23.175 -9.569 16.245 1.00 8.35 70 ALA B N 1
ATOM 1254 C CA . ALA B 1 70 ? 21.961 -9.643 17.026 1.00 8.49 70 ALA B CA 1
ATOM 1255 C C . ALA B 1 70 ? 21.127 -8.438 16.756 1.00 8.27 70 ALA B C 1
ATOM 1256 O O . ALA B 1 70 ? 21.575 -7.301 16.861 1.00 9.60 70 ALA B O 1
ATOM 1258 N N . VAL B 1 71 ? 19.857 -8.673 16.402 1.00 9.67 71 VAL B N 1
ATOM 1259 C CA . VAL B 1 71 ? 18.856 -7.640 16.224 1.00 10.49 71 VAL B CA 1
ATOM 1260 C C . VAL B 1 71 ? 18.074 -7.566 17.509 1.00 10.53 71 VAL B C 1
ATOM 1261 O O . VAL B 1 71 ? 17.393 -8.499 17.886 1.00 12.31 71 VAL B O 1
ATOM 1265 N N . LEU B 1 72 ? 18.238 -6.471 18.240 1.00 11.28 72 LEU B N 1
ATOM 1266 C CA . LEU B 1 72 ? 17.620 -6.294 19.549 1.00 11.75 72 LEU B CA 1
ATOM 1267 C C . LEU B 1 72 ? 16.255 -5.667 19.371 1.00 12.30 72 LEU B C 1
ATOM 1268 O O . LEU B 1 72 ? 16.102 -4.660 18.691 1.00 14.04 72 LEU B O 1
ATOM 1273 N N . LYS B 1 73 ? 15.279 -6.228 20.066 1.00 12.43 73 LYS B N 1
ATOM 1274 C CA . LYS B 1 73 ? 13.940 -5.695 20.067 1.00 14.88 73 LYS B CA 1
ATOM 1275 C C . LYS B 1 73 ? 13.409 -5.758 21.468 1.00 14.13 73 LYS B C 1
ATOM 1276 O O . LYS B 1 73 ? 13.568 -6.742 22.196 1.00 13.25 73 LYS B O 1
ATOM 1282 N N . GLY B 1 74 ? 12.815 -4.655 21.848 1.00 15.96 74 GLY B N 1
ATOM 1283 C CA . GLY B 1 74 ? 12.210 -4.517 23.111 1.00 16.51 74 GLY B CA 1
ATOM 1284 C C . GLY B 1 74 ? 10.877 -3.868 23.065 1.00 20.40 74 GLY B C 1
ATOM 1285 O O . GLY B 1 74 ? 10.181 -3.866 22.047 1.00 25.66 74 GLY B O 1
ATOM 1286 N N . ASP B 1 75 ? 10.512 -3.364 24.245 1.00 22.53 75 ASP B N 1
ATOM 1287 C CA . ASP B 1 75 ? 9.265 -2.647 24.437 1.00 25.89 75 ASP B CA 1
ATOM 1288 C C . ASP B 1 75 ? 9.353 -1.270 23.926 1.00 29.24 75 ASP B C 1
ATOM 1289 O O . ASP B 1 75 ? 10.416 -0.639 23.925 1.00 26.31 75 ASP B O 1
ATOM 1294 N N . GLY B 1 76 ? 8.219 -0.775 23.470 1.00 28.19 76 GLY B N 1
ATOM 1295 C CA . GLY B 1 76 ? 8.089 0.553 22.926 1.00 33.50 76 GLY B CA 1
ATOM 1296 C C . GLY B 1 76 ? 9.157 0.725 21.889 1.00 28.50 76 GLY B C 1
ATOM 1297 O O . GLY B 1 76 ? 9.302 -0.095 20.998 1.00 28.25 76 GLY B O 1
ATOM 1298 N N . PRO B 1 77 ? 9.966 1.752 22.078 1.00 30.63 77 PRO B N 1
ATOM 1299 C CA . PRO B 1 77 ? 10.853 2.136 21.023 1.00 26.72 77 PRO B CA 1
ATOM 1300 C C . PRO B 1 77 ? 12.234 1.487 21.072 1.00 19.31 77 PRO B C 1
ATOM 1301 O O . PRO B 1 77 ? 13.033 1.784 20.187 1.00 19.35 77 PRO B O 1
ATOM 1305 N N . VAL B 1 78 ? 12.488 0.543 22.000 1.00 18.74 78 VAL B N 1
ATOM 1306 C CA . VAL B 1 78 ? 13.856 0.022 22.079 1.00 15.86 78 VAL B CA 1
ATOM 1307 C C . VAL B 1 78 ? 14.169 -0.918 20.914 1.00 15.58 78 VAL B C 1
ATOM 1308 O O . VAL B 1 78 ? 13.441 -1.907 20.660 1.00 16.87 78 VAL B O 1
ATOM 1312 N N . GLN B 1 79 ? 15.248 -0.642 20.192 1.00 13.53 79 GLN B N 1
ATOM 1313 C CA . GLN B 1 79 ? 15.666 -1.470 19.083 1.00 14.93 79 GL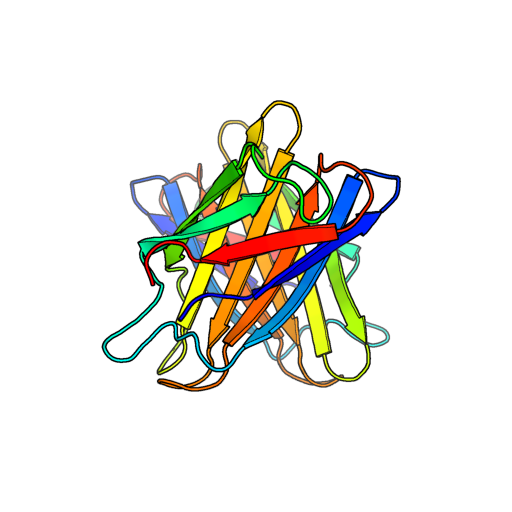N B CA 1
ATOM 1314 C C . GLN B 1 79 ? 17.124 -1.200 18.809 1.00 13.19 79 GLN B C 1
ATOM 1315 O O . GLN B 1 79 ? 17.591 -0.072 19.008 1.00 13.99 79 GLN B O 1
ATOM 1321 N N . GLY B 1 80 ? 17.846 -2.173 18.327 1.00 12.36 80 GLY B N 1
ATOM 1322 C CA . GLY B 1 80 ? 19.214 -1.986 17.946 1.00 13.19 80 GLY B CA 1
ATOM 1323 C C . GLY B 1 80 ? 19.766 -3.113 17.147 1.00 10.54 80 GLY B C 1
ATOM 1324 O O . GLY B 1 80 ? 19.100 -4.117 16.925 1.00 11.63 80 GLY B O 1
ATOM 1325 N N . ILE B 1 81 ? 20.990 -2.925 16.677 1.00 10.13 81 ILE B N 1
ATOM 1326 C CA . ILE B 1 81 ? 21.734 -3.912 15.918 1.00 9.74 81 ILE B CA 1
ATOM 1327 C C . ILE B 1 81 ? 23.115 -3.965 16.523 1.00 9.12 81 ILE B C 1
ATOM 1328 O O . ILE B 1 81 ? 23.782 -2.912 16.581 1.00 11.13 81 ILE B O 1
ATOM 1333 N N . ILE B 1 82 ? 23.569 -5.145 16.904 1.00 8.32 82 ILE B N 1
ATOM 1334 C CA . ILE B 1 82 ? 24.900 -5.330 17.446 1.00 7.89 82 ILE B CA 1
ATOM 1335 C C . ILE B 1 82 ? 25.606 -6.407 16.656 1.00 8.05 82 ILE B C 1
ATOM 1336 O O . ILE B 1 82 ? 25.121 -7.539 16.513 1.00 9.44 82 ILE B O 1
ATOM 1341 N N . ASN B 1 83 ? 26.785 -6.063 16.161 1.00 7.73 83 ASN B N 1
ATOM 1342 C CA . ASN B 1 83 ? 27.652 -6.900 15.384 1.00 8.40 83 ASN B CA 1
ATOM 1343 C C . ASN B 1 83 ? 28.775 -7.472 16.257 1.00 8.18 83 ASN B C 1
ATOM 1344 O O . ASN B 1 83 ? 29.265 -6.826 17.169 1.00 9.27 83 ASN B O 1
ATOM 1349 N N . PHE B 1 84 ? 29.178 -8.693 15.913 1.00 8.78 84 PHE B N 1
ATOM 1350 C CA . PHE B 1 84 ? 30.259 -9.391 16.589 1.00 9.47 84 PHE B CA 1
ATOM 1351 C C . PHE B 1 84 ? 31.219 -9.924 15.515 1.00 9.73 84 PHE B C 1
ATOM 1352 O O . PHE B 1 84 ? 30.776 -10.489 14.501 1.00 12.45 84 PHE B O 1
ATOM 1360 N N . GLU B 1 85 ? 32.517 -9.811 15.726 1.00 9.12 85 GLU B N 1
ATOM 1361 C CA . GLU B 1 85 ? 33.485 -10.314 14.746 1.00 10.08 85 GLU B CA 1
ATOM 1362 C C . GLU B 1 85 ? 34.673 -10.915 15.466 1.00 9.77 85 GLU B C 1
ATOM 1363 O O . GLU B 1 85 ? 35.151 -10.400 16.452 1.00 11.28 85 GLU B O 1
ATOM 1369 N N . GLN B 1 86 ? 35.182 -11.994 14.911 1.00 11.12 86 GLN B N 1
ATOM 1370 C CA . GLN B 1 86 ? 36.353 -12.717 15.460 1.00 11.41 86 GLN B CA 1
ATOM 1371 C C . GLN B 1 86 ? 37.179 -13.208 14.270 1.00 12.53 86 GLN B C 1
ATOM 1372 O O . GLN B 1 86 ? 36.652 -13.724 13.328 1.00 16.42 86 GLN B O 1
ATOM 1378 N N . LYS B 1 87 ? 38.477 -13.072 14.339 1.00 15.10 87 LYS B N 1
ATOM 1379 C CA . LYS B 1 87 ? 39.383 -13.521 13.271 1.00 19.27 87 LYS B CA 1
ATOM 1380 C C . LYS B 1 87 ? 39.959 -14.879 13.382 1.00 27.33 87 LYS B C 1
ATOM 1381 O O . LYS B 1 87 ? 40.234 -15.492 12.319 1.00 36.60 87 LYS B O 1
ATOM 1387 N N . GLU B 1 88 ? 40.424 -15.259 14.550 1.00 30.00 88 GLU B N 1
ATOM 1388 C CA . GLU B 1 88 ? 40.990 -16.556 14.855 1.00 31.52 88 GLU B CA 1
ATOM 1389 C C . GLU B 1 88 ? 40.220 -17.185 15.986 1.00 23.21 88 GLU B C 1
ATOM 1390 O O . GLU B 1 88 ? 39.567 -16.502 16.776 1.00 22.71 88 GLU B O 1
ATOM 1396 N N . SER B 1 89 ? 40.268 -18.504 16.018 1.00 23.63 89 SER B N 1
ATOM 1397 C CA . SER B 1 89 ? 39.430 -19.287 16.886 1.00 26.11 89 SER B CA 1
ATOM 1398 C C . SER B 1 89 ? 39.482 -18.858 18.329 1.00 33.22 89 SER B C 1
ATOM 1399 O O . SER B 1 89 ? 38.455 -18.817 18.990 1.00 35.54 89 SER B O 1
ATOM 1402 N N . ASN B 1 90 ? 40.654 -18.555 18.849 1.00 35.70 90 ASN B N 1
ATOM 1403 C CA . ASN B 1 90 ? 40.686 -18.192 20.271 1.00 40.58 90 ASN B CA 1
ATOM 1404 C C . ASN B 1 90 ? 40.802 -16.699 20.491 1.00 32.13 90 ASN B C 1
ATOM 1405 O O . ASN B 1 90 ? 41.133 -16.269 21.586 1.00 28.00 90 ASN B O 1
ATOM 1410 N N . GLY B 1 91 ? 40.539 -15.915 19.452 1.00 22.89 91 GLY B N 1
ATOM 1411 C CA . GLY B 1 91 ? 40.947 -14.532 19.443 1.00 18.42 91 GLY B CA 1
ATOM 1412 C C . GLY B 1 91 ? 39.906 -13.594 20.000 1.00 15.32 91 GLY B C 1
ATOM 1413 O O . GLY B 1 91 ? 38.798 -13.985 20.244 1.00 16.15 91 GLY B O 1
ATOM 1414 N N . PRO B 1 92 ? 40.266 -12.311 20.198 1.00 15.62 92 PRO B N 1
ATOM 1415 C CA . PRO B 1 92 ? 39.292 -11.368 20.683 1.00 14.89 92 PRO B CA 1
ATOM 1416 C C . PRO B 1 92 ? 38.108 -11.140 19.750 1.00 12.39 92 PRO B C 1
ATOM 1417 O O . PRO B 1 92 ? 38.228 -11.256 18.550 1.00 13.51 92 PRO B O 1
ATOM 1421 N N . VAL B 1 93 ? 37.008 -10.771 20.373 1.00 11.64 93 VAL B N 1
ATOM 1422 C CA . VAL B 1 93 ? 35.792 -10.515 19.639 1.00 10.49 93 VAL B CA 1
ATOM 1423 C C . VAL B 1 93 ? 35.469 -9.029 19.686 1.00 9.80 93 VAL B C 1
ATOM 1424 O O . VAL B 1 93 ? 35.361 -8.437 20.771 1.00 12.66 93 VAL B O 1
ATOM 1428 N N . LYS B 1 94 ? 35.293 -8.397 18.540 1.00 10.20 94 LYS B N 1
ATOM 1429 C CA . LYS B 1 94 ? 34.859 -7.029 18.448 1.00 10.52 94 LYS B CA 1
ATOM 1430 C C . LYS B 1 94 ? 33.332 -7.025 18.483 1.00 10.17 94 LYS B C 1
ATOM 1431 O O . LYS B 1 94 ? 32.704 -7.784 17.775 1.00 11.98 94 LYS B O 1
ATOM 1437 N N . VAL B 1 95 ? 32.768 -6.129 19.257 1.00 9.59 95 VAL B N 1
ATOM 1438 C CA . VAL B 1 95 ? 31.346 -5.955 19.455 1.00 9.39 95 VAL B CA 1
ATOM 1439 C C . VAL B 1 95 ? 31.026 -4.494 19.169 1.00 9.26 95 VAL B C 1
ATOM 1440 O O . VAL B 1 95 ? 31.558 -3.594 19.825 1.00 10.74 95 VAL B O 1
ATOM 1444 N N . TRP B 1 96 ? 30.154 -4.233 18.198 1.00 8.50 96 TRP B N 1
ATOM 1445 C CA . TRP B 1 96 ? 29.877 -2.862 17.852 1.00 8.74 96 TRP B CA 1
ATOM 1446 C C . TRP B 1 96 ? 28.465 -2.686 17.269 1.00 8.46 96 TRP B C 1
ATOM 1447 O O . TRP B 1 96 ? 27.957 -3.599 16.639 1.00 9.25 96 TRP B O 1
ATOM 1458 N N . GLY B 1 97 ? 27.898 -1.504 17.461 1.00 8.87 97 GLY B N 1
ATOM 1459 C CA . GLY B 1 97 ? 26.615 -1.157 16.911 1.00 9.20 97 GLY B CA 1
ATOM 1460 C C . GLY B 1 97 ? 25.989 -0.091 17.716 1.00 9.26 97 GLY B C 1
ATOM 1461 O O . GLY B 1 97 ? 26.638 0.723 18.339 1.00 9.84 97 GLY B O 1
ATOM 1462 N N . SER B 1 98 ? 24.676 -0.117 17.698 1.00 10.10 98 SER B N 1
ATOM 1463 C CA . SER B 1 98 ? 23.964 0.887 18.393 1.00 11.04 98 SER B CA 1
ATOM 1464 C C . SER B 1 98 ? 22.607 0.410 18.798 1.00 11.13 98 SER B C 1
ATOM 1465 O O . SER B 1 98 ? 22.048 -0.527 18.203 1.00 11.99 98 SER B O 1
ATOM 1468 N N . ILE B 1 99 ? 22.061 1.104 19.794 1.00 12.25 99 ILE B N 1
ATOM 1469 C CA . ILE B 1 99 ? 20.734 0.831 20.380 1.00 12.40 99 ILE B CA 1
ATOM 1470 C C . ILE B 1 99 ? 20.052 2.166 20.585 1.00 14.48 99 ILE B C 1
ATOM 1471 O O . ILE B 1 99 ? 20.660 3.093 21.068 1.00 15.94 99 ILE B O 1
ATOM 1476 N N . LYS B 1 100 ? 18.785 2.253 20.192 1.00 13.22 100 LYS B N 1
ATOM 1477 C CA . LYS B 1 100 ? 17.990 3.478 20.419 1.00 13.64 100 LYS B CA 1
ATOM 1478 C C . LYS B 1 100 ? 16.746 3.123 21.171 1.00 12.43 100 LYS B C 1
ATOM 1479 O O . LYS B 1 100 ? 16.409 1.953 21.389 1.00 12.84 100 LYS B O 1
ATOM 1485 N N . GLY B 1 101 ? 16.037 4.165 21.585 1.00 12.46 101 GLY B N 1
ATOM 1486 C CA . GLY B 1 101 ? 14.839 4.054 22.355 1.00 12.23 101 GLY B CA 1
ATOM 1487 C C . GLY B 1 101 ? 15.008 3.862 23.842 1.00 12.30 101 GLY B C 1
ATOM 1488 O O . GLY B 1 101 ? 14.009 3.630 24.534 1.00 15.33 101 GLY B O 1
ATOM 1489 N N . LEU B 1 102 ? 16.252 3.934 24.324 1.00 13.21 102 LEU B N 1
ATOM 1490 C CA . LEU B 1 102 ? 16.565 3.690 25.691 1.00 13.85 102 LEU B CA 1
ATOM 1491 C C . LEU B 1 102 ? 16.349 4.958 26.579 1.00 13.31 102 LEU B C 1
ATOM 1492 O O . LEU B 1 102 ? 16.549 6.062 26.101 1.00 16.44 102 LEU B O 1
ATOM 1497 N N . THR B 1 103 ? 15.994 4.760 27.838 1.00 13.47 103 THR B N 1
ATOM 1498 C CA . THR B 1 103 ? 16.057 5.869 28.765 1.00 13.83 103 THR B CA 1
ATOM 1499 C C . THR B 1 103 ? 17.513 6.362 28.955 1.00 14.39 103 THR B C 1
ATOM 1500 O O . THR B 1 103 ? 18.473 5.581 28.860 1.00 13.96 103 THR B O 1
ATOM 1504 N N . GLU B 1 104 ? 17.708 7.621 29.274 1.00 15.99 104 GLU B N 1
ATOM 1505 C CA . GLU B 1 104 ? 19.033 8.195 29.442 1.00 15.90 104 GLU B CA 1
ATOM 1506 C C . GLU B 1 104 ? 19.737 7.510 30.610 1.00 14.29 104 GLU B C 1
ATOM 1507 O O . GLU B 1 104 ? 19.117 7.291 31.672 1.0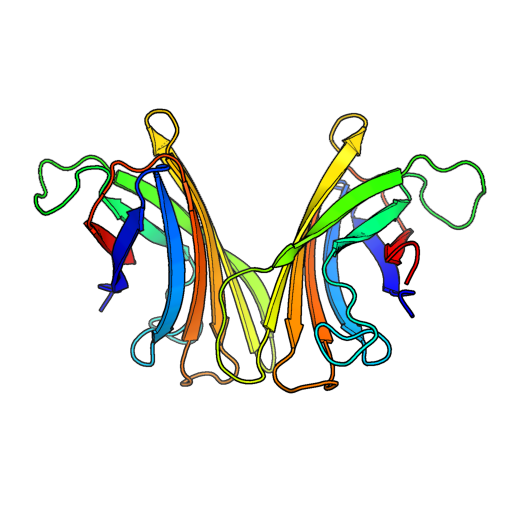0 18.47 104 GLU B O 1
ATOM 1513 N N . GLY B 1 105 ? 20.985 7.135 30.428 1.00 14.16 105 GLY B N 1
ATOM 1514 C CA . GLY B 1 105 ? 21.765 6.536 31.500 1.00 14.08 105 GLY B CA 1
ATOM 1515 C C . GLY B 1 105 ? 22.338 5.186 31.139 1.00 11.79 105 GLY B C 1
ATOM 1516 O O . GLY B 1 105 ? 22.429 4.826 29.972 1.00 12.36 105 GLY B O 1
ATOM 1517 N N . LEU B 1 106 ? 22.788 4.480 32.183 1.00 12.01 106 LEU B N 1
ATOM 1518 C CA . LEU B 1 106 ? 23.486 3.222 32.026 1.00 11.76 106 LEU B CA 1
ATOM 1519 C C . LEU B 1 106 ? 22.488 2.067 31.937 1.00 11.34 106 LEU B C 1
ATOM 1520 O O . LEU B 1 106 ? 21.515 2.009 32.715 1.00 13.87 106 LEU B O 1
ATOM 1525 N N . HIS B 1 107 ? 22.724 1.126 31.034 1.00 10.01 107 HIS B N 1
ATOM 1526 C CA . HIS B 1 107 ? 21.896 -0.045 30.883 1.00 10.13 107 HIS B CA 1
ATOM 1527 C C . HIS B 1 107 ? 22.792 -1.307 30.846 1.00 9.43 107 HIS B C 1
ATOM 1528 O O . HIS B 1 107 ? 23.653 -1.431 29.988 1.00 9.37 107 HIS B O 1
ATOM 1535 N N . GLY B 1 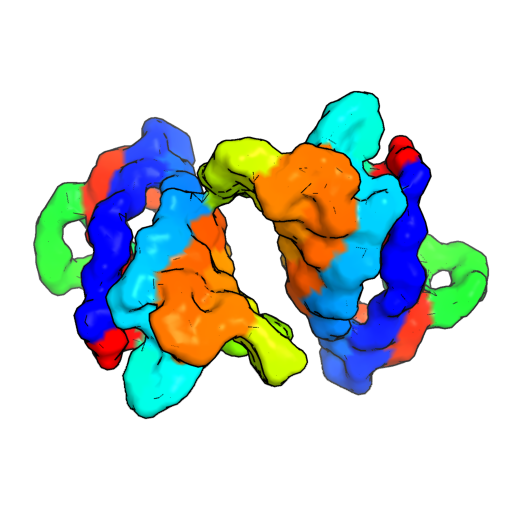108 ? 22.485 -2.255 31.698 1.00 9.52 108 GLY B N 1
ATOM 1536 C CA . GLY B 1 108 ? 23.251 -3.503 31.718 1.00 10.68 108 GLY B CA 1
ATOM 1537 C C . GLY B 1 108 ? 23.090 -4.268 30.409 1.00 9.23 108 GLY B C 1
ATOM 1538 O O . GLY B 1 108 ? 22.007 -4.323 29.812 1.00 10.77 108 GLY B O 1
ATOM 1539 N N . PHE B 1 109 ? 24.182 -4.898 29.979 1.00 9.51 109 PHE B N 1
ATOM 1540 C CA . PHE B 1 109 ? 24.319 -5.515 28.657 1.00 9.15 109 PHE B CA 1
ATOM 1541 C C . PHE B 1 109 ? 24.967 -6.865 28.855 1.00 9.66 109 PHE B C 1
ATOM 1542 O O . PHE B 1 109 ? 26.024 -6.953 29.499 1.00 11.83 109 PHE B O 1
ATOM 1550 N N . HIS B 1 110 ? 24.368 -7.940 28.396 1.00 8.28 110 HIS B N 1
ATOM 1551 C CA . HIS B 1 110 ? 24.805 -9.287 28.765 1.00 8.43 110 HIS B CA 1
ATOM 1552 C C . HIS B 1 110 ? 24.450 -10.309 27.712 1.00 8.40 110 HIS B C 1
ATOM 1553 O O . HIS B 1 110 ? 23.395 -10.232 27.083 1.00 9.58 110 HIS B O 1
ATOM 1560 N N . VAL B 1 111 ? 25.339 -11.274 27.525 1.00 8.47 111 VAL B N 1
ATOM 1561 C CA . VAL B 1 111 ? 25.051 -12.448 26.684 1.00 8.49 111 VAL B CA 1
ATOM 1562 C C . VAL B 1 111 ? 24.554 -13.562 27.596 1.00 8.66 111 VAL B C 1
ATOM 1563 O O . VAL B 1 111 ? 25.295 -14.138 28.385 1.00 10.55 111 VAL B O 1
ATOM 1567 N N . HIS B 1 112 ? 23.256 -13.864 27.520 1.00 9.20 112 HIS B N 1
ATOM 1568 C CA . HIS B 1 112 ? 22.665 -14.833 28.393 1.00 10.18 112 HIS B CA 1
ATOM 1569 C C . HIS B 1 112 ? 23.223 -16.231 28.138 1.00 10.95 112 HIS B C 1
ATOM 1570 O O . HIS B 1 112 ? 23.217 -16.718 27.035 1.00 12.59 112 HIS B O 1
ATOM 1577 N N . GLY B 1 113 ? 23.654 -16.865 29.202 1.00 13.36 113 GLY B N 1
ATOM 1578 C CA . GLY B 1 113 ? 24.081 -18.196 29.131 1.00 17.33 113 GLY B CA 1
ATOM 1579 C C . GLY B 1 113 ? 25.466 -18.418 28.594 1.00 18.01 113 GLY B C 1
ATOM 1580 O O . GLY B 1 113 ? 25.873 -19.566 28.351 1.00 26.30 113 GLY B O 1
ATOM 1581 N N . ALA B 1 114 ? 26.207 -17.364 28.336 1.00 15.85 114 ALA B N 1
ATOM 1582 C CA . ALA B 1 114 ? 27.546 -17.484 27.811 1.00 18.59 114 ALA B CA 1
ATOM 1583 C C . ALA B 1 114 ? 28.507 -17.980 28.857 1.00 30.14 114 ALA B C 1
ATOM 1584 O O . ALA B 1 114 ? 28.415 -17.506 30.023 1.00 28.98 114 ALA B O 1
#

Secondary structure (DSSP, 8-state):
--EEEEEEE-TTS-EEEEEEESSS-SSTTS--TTPEEEEESS-SS-S---EEEEEEEEE---SS-EEEEEEEE-STT-EEEEEEEESSTT--EEEEEEEESPPSEEEEEEEET-/--EEEEEEE-TTS-EEEEEEESS--SSSTT--TTPEEEEESSSS--SS--EEEEEEEEEEEETTEEEEEEEEE-STT-EEEEEEEESSTTS-EEEEEEEESPPSEEEEEEETT-

B-factor: mean 22.44, std 18.2, range [7.73, 205.76]

Nearest PDB structures (foldseek):
  5j0f-assembly2_B  TM=9.758E-01  e=2.366E-18  Homo sapiens
  5j0c-assembly1_A  TM=9.845E-01  e=4.159E-07  Homo sapiens
  4esq-assembly1_A  TM=4.696E-01  e=1.255E+00  Mycobacterium tuberculosis H37Rv
  6exp-assembly1_B  TM=4.311E-01  e=2.323E+00  Sulfolobus islandicus rudivirus 3
  5j0f-assembly2_B  TM=1.009E+00  e=3.329E-20  Homo sapiens

Solvent-accessible surface area: 11427 Å² total; per-residue (Å²): 57,2,101,10,38,88,7,83,2,72,182,122,6,37,0,106,5,81,43,104,26,80,114,2,14,7,24,49,149,115,34,0,47,50,110,41,0,9,0,50,24,92,37,37,115,31,98,77,23,172,91,0,42,10,94,1,31,131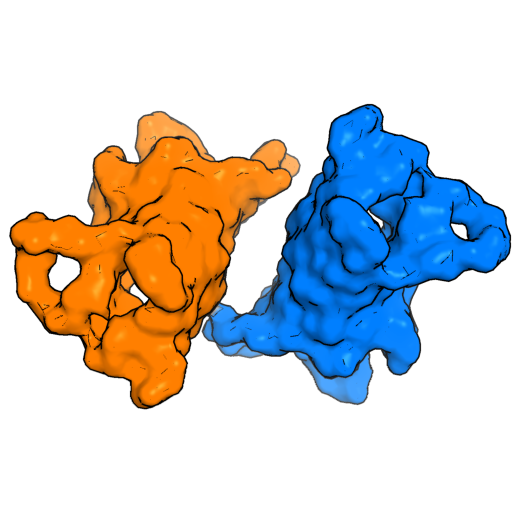,19,93,28,64,104,51,31,29,14,0,37,0,93,1,131,15,67,65,91,8,95,8,54,0,4,0,13,2,160,88,76,99,10,66,0,91,1,2,14,23,0,89,25,9,81,104,23,90,0,14,0,50,8,122,47,37,88,4,115,12,46,87,6,83,2,67,169,110,8,54,0,70,4,48,60,115,19,79,114,10,22,7,33,62,146,148,29,2,47,48,108,44,0,14,0,46,23,142,34,50,91,45,93,96,47,166,74,0,41,10,91,1,32,111,40,44,69,50,124,56,41,19,18,0,35,0,94,1,134,17,70,65,90,8,80,10,55,0,4,0,10,8,153,82,83,135,4,54,0,85,0,4,11,47,1,109,24,9,83,119,24,88,0,17,5,56,0,118,40,43

Sequence (228 aa):
AGDLGNVTADKDGVADVSIEDSVISLSGDHSIIGRTLVVHEKAGAGAGSRLASGVIGIAQAGAGATKAVAVLKGDGPVQGIINFEQKESNGPVKVWGSIKGLTEGLHGFHVHGAAGDLGNVTADKDGVADVSIEDSVISLSGDHSIIGRTLVVHEKAGAGAGSRLASGVIGIAQAGAGATKAVAVLKGDGPVQGIINFEQKESNGPVKVWGSIKGLTEGLHGFHVHGA

Organism: Homo sapiens (NCBI:txid9606)